Protein 3H8U (pdb70)

Structure (mmCIF, N/CA/C/O backbone):
data_3H8U
#
_entry.id   3H8U
#
_cell.length_a   46.850
_cell.length_b   46.850
_cell.length_c   94.940
_cell.angle_alpha   90.000
_cell.angle_beta   90.000
_cell.angle_gamma   120.000
#
_symmetry.space_group_name_H-M   'P 32'
#
loop_
_entity.id
_entity.type
_entity.pdbx_description
1 polymer 'uncharacterized conserved protein with double-stranded beta-helix domain'
2 non-polymer 'SULFATE ION'
3 non-polymer GLYCEROL
4 non-polymer 'NONAETHYLENE GLYCOL'
5 water water
#
loop_
_atom_site.group_PDB
_atom_site.id
_atom_site.type_symbol
_atom_site.label_atom_id
_atom_site.label_alt_id
_atom_site.label_comp_id
_atom_site.label_asym_id
_atom_site.label_entity_id
_atom_site.label_seq_id
_atom_site.pdbx_PDB_ins_code
_atom_site.Cartn_x
_atom_site.Cartn_y
_atom_site.Cartn_z
_atom_site.occupancy
_atom_site.B_iso_or_equiv
_atom_site.auth_seq_id
_atom_site.auth_comp_id
_atom_site.auth_asym_id
_atom_site.auth_atom_id
_atom_site.pdbx_PDB_model_num
ATOM 1 N N . VAL A 1 4 ? 10.928 21.887 39.900 1.00 40.37 3 VAL A N 1
ATOM 2 C CA . VAL A 1 4 ? 9.875 22.529 40.750 1.00 40.47 3 VAL A CA 1
ATOM 3 C C . VAL A 1 4 ? 8.499 22.017 40.345 1.00 40.56 3 VAL A C 1
ATOM 4 O O . VAL A 1 4 ? 7.893 21.208 41.044 1.00 40.34 3 VAL A O 1
ATOM 5 N N . ASN A 1 5 ? 8.014 22.497 39.208 1.00 40.88 4 ASN A N 1
ATOM 6 C CA . ASN A 1 5 ? 6.782 21.976 38.628 1.00 41.17 4 ASN A CA 1
ATOM 7 C C . ASN A 1 5 ? 7.057 20.723 37.808 1.00 41.12 4 ASN A C 1
ATOM 8 O O . ASN A 1 5 ? 8.113 20.587 37.178 1.00 41.00 4 ASN A O 1
ATOM 21 N N . ARG A 1 7 ? 4.690 17.807 35.313 1.00 37.67 6 ARG A N 1
ATOM 22 C CA . ARG A 1 7 ? 3.420 17.414 34.707 1.00 36.13 6 ARG A CA 1
ATOM 23 C C . ARG A 1 7 ? 3.533 16.012 34.103 1.00 36.18 6 ARG A C 1
ATOM 24 O O . ARG A 1 7 ? 4.641 15.508 33.869 1.00 35.10 6 ARG A O 1
ATOM 32 N N . ALA A 1 8 ? 2.382 15.370 33.902 1.00 36.32 7 ALA A N 1
ATOM 33 C CA . ALA A 1 8 ? 2.303 14.129 33.130 1.00 36.35 7 ALA A CA 1
ATOM 34 C C . ALA A 1 8 ? 3.020 14.300 31.780 1.00 36.60 7 ALA A C 1
ATOM 35 O O . ALA A 1 8 ? 3.247 15.435 31.304 1.00 35.05 7 ALA A O 1
ATOM 37 N N . GLU A 1 9 ? 3.371 13.173 31.164 1.00 37.27 8 GLU A N 1
ATOM 38 C CA . GLU A 1 9 ? 4.219 13.209 29.963 1.00 38.24 8 GLU A CA 1
ATOM 39 C C . GLU A 1 9 ? 3.545 13.980 28.811 1.00 37.89 8 GLU A C 1
ATOM 40 O O . GLU A 1 9 ? 4.231 14.690 28.073 1.00 38.51 8 GLU A O 1
ATOM 46 N N . THR A 1 10 ? 2.213 13.873 28.704 1.00 37.28 9 THR A N 1
ATOM 47 C CA . THR A 1 10 ? 1.430 14.620 27.699 1.00 36.88 9 THR A CA 1
ATOM 48 C C . THR A 1 10 ? 1.703 16.124 27.738 1.00 35.97 9 THR A C 1
ATOM 49 O O . THR A 1 10 ? 2.023 16.723 26.707 1.00 36.04 9 THR A O 1
ATOM 53 N N . GLU A 1 11 ? 1.575 16.704 28.940 1.00 34.32 10 GLU A N 1
ATOM 54 C CA . GLU A 1 11 ? 1.773 18.137 29.162 1.00 33.13 10 GLU A CA 1
ATOM 55 C C . GLU A 1 11 ? 3.195 18.527 29.623 1.00 32.72 10 GLU A C 1
ATOM 56 O O . GLU A 1 11 ? 3.398 19.696 30.006 1.00 33.62 10 GLU A O 1
ATOM 62 N N A SER A 1 12 ? 4.145 17.583 29.566 0.50 31.97 11 SER A N 1
ATOM 63 N N B SER A 1 12 ? 4.155 17.591 29.601 0.50 32.26 11 SER A N 1
ATOM 64 C CA A SER A 1 12 ? 5.575 17.865 29.763 0.50 31.46 11 SER A CA 1
ATOM 65 C CA B SER A 1 12 ? 5.572 17.933 29.811 0.50 32.05 11 SER A CA 1
ATOM 66 C C A SER A 1 12 ? 6.200 18.325 28.433 0.50 30.75 11 SER A C 1
ATOM 67 C C B SER A 1 12 ? 6.195 18.332 28.462 0.50 31.07 11 SER A C 1
ATOM 68 O O A SER A 1 12 ? 6.665 17.518 27.621 0.50 30.69 11 SER A O 1
ATOM 69 O O B SER A 1 12 ? 6.643 17.498 27.669 0.50 31.11 11 SER A O 1
ATOM 74 N N . ARG A 1 13 ? 6.199 19.630 28.207 1.00 30.07 12 ARG A N 1
ATOM 75 C CA . ARG A 1 13 ? 6.335 20.130 26.858 1.00 28.81 12 ARG A CA 1
ATOM 76 C C . ARG A 1 13 ? 7.432 21.117 26.642 1.00 28.79 12 ARG A C 1
ATOM 77 O O . ARG A 1 13 ? 7.547 21.607 25.513 1.00 29.82 12 ARG A O 1
ATOM 85 N N . ILE A 1 14 ? 8.200 21.430 27.686 1.00 27.92 13 ILE A N 1
ATOM 86 C CA . ILE A 1 14 ? 9.289 22.398 27.595 1.00 28.17 13 ILE A CA 1
ATOM 87 C C . ILE A 1 14 ? 10.535 21.608 27.978 1.00 28.43 13 ILE A C 1
ATOM 88 O O . ILE A 1 14 ? 10.550 20.892 29.007 1.00 27.94 13 ILE A O 1
ATOM 93 N N . PHE A 1 15 ? 11.568 21.753 27.155 1.00 28.37 14 PHE A N 1
ATOM 94 C CA . PHE A 1 15 ? 12.819 21.059 27.310 1.00 28.45 14 PHE A CA 1
ATOM 95 C C . PHE A 1 15 ? 13.939 22.094 27.183 1.00 30.12 14 PHE A C 1
ATOM 96 O O . PHE A 1 15 ? 14.035 22.826 26.193 1.00 30.14 14 PHE A O 1
ATOM 104 N N . SER A 1 16 ? 14.781 22.140 28.189 1.00 29.22 15 SER A N 1
ATOM 105 C CA A SER A 1 16 ? 15.890 23.070 28.177 0.50 30.40 15 SER A CA 1
ATOM 106 C CA B SER A 1 16 ? 15.921 23.037 28.254 0.50 30.22 15 SER A CA 1
ATOM 107 C C . SER A 1 16 ? 17.072 22.457 27.441 1.00 30.44 15 SER A C 1
ATOM 108 O O . SER A 1 16 ? 17.582 21.412 27.798 1.00 30.40 15 SER A O 1
ATOM 113 N N . VAL A 1 17 ? 17.493 23.126 26.373 1.00 30.28 16 VAL A N 1
ATOM 114 C CA . VAL A 1 17 ? 18.643 22.642 25.602 1.00 29.68 16 VAL A CA 1
ATOM 115 C C . VAL A 1 17 ? 19.840 22.289 26.498 1.00 29.78 16 VAL A C 1
ATOM 116 O O . VAL A 1 17 ? 20.448 21.225 26.322 1.00 29.03 16 VAL A O 1
ATOM 120 N N . ASP A 1 18 ? 20.184 23.153 27.451 1.00 29.73 17 ASP A N 1
ATOM 121 C CA . ASP A 1 18 ? 21.310 22.884 28.340 1.00 30.51 17 ASP A CA 1
ATOM 122 C C . ASP A 1 18 ? 21.249 21.540 29.104 1.00 3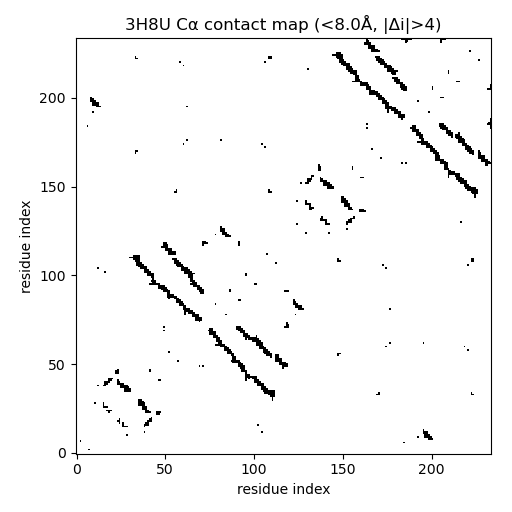0.08 17 ASP A C 1
ATOM 123 O O . ASP A 1 18 ? 22.288 20.954 29.424 1.00 28.07 17 ASP A O 1
ATOM 128 N N . GLU A 1 19 ? 20.036 21.073 29.394 1.00 29.68 18 GLU A N 1
ATOM 129 C CA . GLU A 1 19 ? 19.854 19.796 30.077 1.00 29.73 18 GLU A CA 1
ATOM 130 C C . GLU A 1 19 ? 20.097 18.603 29.182 1.00 28.66 18 GLU A C 1
ATOM 131 O O . GLU A 1 19 ? 20.360 17.545 29.707 1.00 29.45 18 GLU A O 1
ATOM 137 N N . TYR A 1 20 ? 20.074 18.803 27.868 1.00 28.72 19 TYR A N 1
ATOM 138 C CA . TYR A 1 20 ? 20.259 17.744 26.864 1.00 29.33 19 TYR A CA 1
ATOM 139 C C . TYR A 1 20 ? 21.614 17.812 26.138 1.00 28.97 19 TYR A C 1
ATOM 140 O O . TYR A 1 20 ? 21.970 16.920 25.370 1.00 29.69 19 TYR A O 1
ATOM 149 N N . VAL A 1 21 ? 22.349 18.885 26.344 1.00 28.95 20 VAL A N 1
ATOM 150 C CA . VAL A 1 21 ? 23.699 18.985 25.811 1.00 28.52 20 VAL A CA 1
ATOM 151 C C . VAL A 1 21 ? 24.587 17.881 26.408 1.00 28.60 20 VAL A C 1
ATOM 152 O O . VAL A 1 21 ? 24.711 17.720 27.639 1.00 28.09 20 VAL A O 1
ATOM 156 N N . ARG A 1 22 ? 25.232 17.129 25.518 1.00 28.79 21 ARG A N 1
ATOM 157 C CA . ARG A 1 22 ? 26.128 16.033 25.873 1.00 28.22 21 ARG A CA 1
ATOM 158 C C . ARG A 1 22 ? 27.488 16.207 25.150 1.00 28.71 21 ARG A C 1
ATOM 159 O O . ARG A 1 22 ? 27.697 15.626 24.088 1.00 28.72 21 ARG A O 1
ATOM 167 N N . PRO A 1 23 ? 28.379 17.051 25.704 1.00 28.20 22 PRO A N 1
ATOM 168 C CA . PRO A 1 23 ? 29.688 17.286 25.086 1.00 28.49 22 PRO A CA 1
ATOM 169 C C . PRO A 1 23 ? 30.443 15.992 25.081 1.00 29.19 22 PRO A C 1
ATOM 170 O O . PRO A 1 23 ? 30.332 15.203 26.042 1.00 28.75 22 PRO A O 1
ATOM 174 N N . SER A 1 24 ? 31.194 15.743 24.014 1.00 29.68 23 SER A N 1
ATOM 175 C CA . SER A 1 24 ? 32.047 14.565 23.963 1.00 30.52 23 SER A CA 1
ATOM 176 C C . SER A 1 24 ? 33.331 14.840 23.204 1.00 30.89 23 SER A C 1
ATOM 177 O O . SER A 1 24 ? 33.311 15.527 22.212 1.00 29.35 23 SER A O 1
ATOM 180 N N . ASN A 1 25 ? 34.430 14.258 23.674 1.00 32.39 24 ASN A N 1
ATOM 181 C CA . ASN A 1 25 ? 35.743 14.390 23.024 1.00 33.71 24 ASN A CA 1
ATOM 182 C C . ASN A 1 25 ? 35.910 13.405 21.876 1.00 33.96 24 ASN A C 1
ATOM 183 O O . ASN A 1 25 ? 36.915 13.450 21.171 1.00 34.06 24 ASN A O 1
ATOM 188 N N . GLY A 1 26 ? 34.926 12.530 21.674 1.00 34.34 25 GLY A N 1
ATOM 189 C CA . GLY A 1 26 ? 34.900 11.657 20.501 1.00 34.83 25 GLY A CA 1
ATOM 190 C C . GLY A 1 26 ? 33.766 12.152 19.638 1.00 35.01 25 GLY A C 1
ATOM 191 O O . GLY A 1 26 ? 33.362 13.286 19.802 1.00 37.10 25 GLY A O 1
ATOM 192 N N . GLU A 1 27 ? 33.227 11.303 18.759 1.00 34.42 26 GLU A N 1
ATOM 193 C CA . GLU A 1 27 ? 32.126 11.681 17.833 1.00 33.80 26 GLU A CA 1
ATOM 194 C C . GLU A 1 27 ? 30.960 12.364 18.589 1.00 32.51 26 GLU A C 1
ATOM 195 O O . GLU A 1 27 ? 30.587 11.926 19.690 1.00 31.82 26 GLU A O 1
ATOM 201 N N . PRO A 1 28 ? 30.427 13.476 18.041 1.00 31.07 27 PRO A N 1
ATOM 202 C CA . PRO A 1 28 ? 29.293 14.100 18.748 1.00 30.36 27 PRO A CA 1
ATOM 203 C C . PRO A 1 28 ? 28.180 13.130 19.081 1.00 29.90 27 PRO A C 1
ATOM 204 O O . PRO A 1 28 ? 27.914 12.218 18.297 1.00 29.78 27 PRO A O 1
ATOM 208 N N . ILE A 1 29 ? 27.544 13.334 20.236 1.00 29.15 28 ILE A N 1
ATOM 209 C CA . ILE A 1 29 ? 26.470 12.472 20.737 1.00 29.42 28 ILE A CA 1
ATOM 210 C C . ILE A 1 29 ? 25.092 12.940 20.255 1.00 29.04 28 ILE A C 1
ATOM 211 O O . ILE A 1 29 ? 24.751 14.119 20.363 1.00 29.07 28 ILE A O 1
ATOM 216 N N . ARG A 1 30 ? 24.310 12.006 19.725 1.00 27.95 29 ARG A N 1
ATOM 217 C CA . ARG A 1 30 ? 22.958 12.316 19.313 1.00 28.84 29 ARG A CA 1
ATOM 218 C C . ARG A 1 30 ? 22.054 12.336 20.553 1.00 28.78 29 ARG A C 1
ATOM 219 O O . ARG A 1 30 ? 21.536 11.277 20.983 1.00 29.98 29 ARG A O 1
ATOM 227 N N . SER A 1 31 ? 21.860 13.508 21.133 1.00 28.49 30 SER A N 1
ATOM 228 C CA . SER A 1 31 ? 21.114 13.587 22.377 1.00 28.35 30 SER A CA 1
ATOM 229 C C . SER A 1 31 ? 19.627 13.831 22.054 1.00 27.89 30 SER A C 1
ATOM 230 O O . SER A 1 31 ? 19.209 14.945 21.750 1.00 27.35 30 SER A O 1
ATOM 233 N N . VAL A 1 32 ? 18.812 12.780 22.138 1.00 28.61 31 VAL A N 1
ATOM 234 C CA . VAL A 1 32 ? 17.408 12.886 21.762 1.00 29.04 31 VAL A CA 1
ATOM 235 C C . VAL A 1 32 ? 16.548 13.564 22.807 1.00 28.63 31 VAL A C 1
ATOM 236 O O . VAL A 1 32 ? 16.509 13.154 23.977 1.00 28.35 31 VAL A O 1
ATOM 240 N N . VAL A 1 33 ? 15.800 14.565 22.372 1.00 28.45 32 VAL A N 1
ATOM 241 C CA . VAL A 1 33 ? 14.885 15.270 23.256 1.00 29.94 32 VAL A CA 1
ATOM 242 C C . VAL A 1 33 ? 13.542 14.553 23.205 1.00 29.82 32 VAL A C 1
ATOM 243 O O . VAL A 1 33 ? 12.993 14.167 24.235 1.00 29.88 32 VAL A O 1
ATOM 247 N N . LEU A 1 34 ? 13.040 14.337 21.996 1.00 30.09 33 LEU A N 1
ATOM 248 C CA . LEU A 1 34 ? 11.762 13.661 21.834 1.00 29.29 33 LEU A CA 1
ATOM 249 C C . LEU A 1 34 ? 11.635 13.080 20.432 1.00 29.29 33 LEU A C 1
ATOM 250 O O . LEU A 1 34 ? 11.901 13.772 19.436 1.00 29.69 33 LEU A O 1
ATOM 255 N N . GLU A 1 35 ? 11.170 11.824 20.388 1.00 29.15 34 GLU A N 1
ATOM 256 C CA A GLU A 1 35 ? 10.920 11.129 19.138 0.50 28.74 34 GLU A CA 1
ATOM 257 C CA B GLU A 1 35 ? 10.934 11.067 19.163 0.50 28.77 34 GLU A CA 1
ATOM 258 C C . GLU A 1 35 ? 9.445 10.795 19.053 1.00 28.93 34 GLU A C 1
ATOM 259 O O . GLU A 1 35 ? 8.878 10.232 19.961 1.00 27.70 34 GLU A O 1
ATOM 270 N N . THR A 1 36 ? 8.824 11.191 17.949 1.00 28.38 35 THR A N 1
ATOM 271 C CA . THR A 1 36 ? 7.398 10.956 17.700 1.00 28.22 35 THR A CA 1
ATOM 272 C C . THR A 1 36 ? 7.320 10.580 16.241 1.00 28.74 35 THR A C 1
ATOM 273 O O . THR A 1 36 ? 8.310 10.676 15.551 1.00 27.83 35 THR A O 1
ATOM 277 N N . ASN A 1 37 ? 6.139 10.194 15.776 1.00 28.79 36 ASN A N 1
ATOM 278 C CA . ASN A 1 37 ? 5.953 9.889 14.357 1.00 29.84 36 ASN A CA 1
ATOM 279 C C . ASN A 1 37 ? 6.209 11.092 13.472 1.00 29.39 36 ASN A C 1
ATOM 280 O O . ASN A 1 37 ? 6.705 10.947 12.340 1.00 28.62 36 ASN A O 1
ATOM 285 N N . ASP A 1 38 ? 5.908 12.272 14.002 1.00 28.98 37 ASP A N 1
ATOM 286 C CA . ASP A 1 38 ? 5.909 13.508 13.205 1.00 29.17 37 ASP A CA 1
ATOM 287 C C . ASP A 1 38 ? 7.304 14.156 13.125 1.00 28.65 37 ASP A C 1
ATOM 288 O O . ASP A 1 38 ? 7.630 14.844 12.167 1.00 28.54 37 ASP A O 1
ATOM 293 N N . SER A 1 39 ? 8.133 13.956 14.147 1.00 28.19 38 SER A N 1
ATOM 294 C CA . SER A 1 39 ? 9.492 14.513 14.167 1.00 28.02 38 SER A CA 1
ATOM 295 C C . SER A 1 39 ? 10.357 13.801 15.205 1.00 28.09 38 SER A C 1
ATOM 296 O O . SER A 1 39 ? 9.871 13.237 16.188 1.00 27.31 38 SER A O 1
ATOM 299 N N . VAL A 1 40 ? 11.653 13.906 14.982 1.00 28.66 39 VAL A N 1
ATOM 300 C CA A VAL A 1 40 ? 12.648 13.578 15.993 0.50 28.67 39 VAL A CA 1
ATOM 301 C CA B VAL A 1 40 ? 12.605 13.615 16.028 0.50 28.50 39 VAL A CA 1
ATOM 302 C C . VAL A 1 40 ? 13.430 14.870 16.283 1.00 28.74 39 VAL A C 1
ATOM 303 O O . VAL A 1 40 ? 13.919 15.525 15.359 1.00 29.24 39 VAL A O 1
ATOM 310 N N . VAL A 1 41 ? 13.509 15.243 17.553 1.00 29.45 40 VAL A N 1
ATOM 311 C CA . VAL A 1 41 ? 14.123 16.482 17.980 1.00 29.85 40 VAL A CA 1
ATOM 312 C C . VAL A 1 41 ? 15.362 16.075 18.770 1.00 29.91 40 VAL A C 1
ATOM 313 O O . VAL A 1 41 ? 15.256 15.273 19.747 1.00 29.85 40 VAL A O 1
ATOM 317 N N . VAL A 1 42 ? 16.523 16.593 18.333 1.00 29.86 41 VAL A N 1
ATOM 318 C CA . VAL A 1 42 ? 17.843 16.224 18.860 1.00 29.62 41 VAL A CA 1
ATOM 319 C C . VAL A 1 42 ? 18.641 17.509 19.172 1.00 29.89 41 VAL A C 1
ATOM 320 O O . VAL A 1 42 ? 18.544 18.502 18.456 1.00 30.99 41 VAL A O 1
ATOM 324 N N . VAL A 1 43 ? 19.374 17.479 20.267 1.00 29.52 42 VAL A N 1
ATOM 325 C CA . VAL A 1 43 ? 20.328 18.538 20.610 1.00 29.80 42 VAL A CA 1
ATOM 326 C C . VAL A 1 43 ? 21.727 18.008 20.280 1.00 29.71 42 VAL A C 1
ATOM 327 O O . VAL A 1 43 ? 22.161 16.969 20.819 1.00 29.88 42 VAL A O 1
ATOM 331 N N . TRP A 1 44 ? 22.407 18.721 19.384 1.00 30.10 43 TRP A N 1
ATOM 332 C CA . TRP A 1 44 ? 23.749 18.432 19.001 1.00 30.38 43 TRP A CA 1
ATOM 333 C C . TRP A 1 44 ? 24.735 19.466 19.576 1.00 29.60 43 TRP A C 1
ATOM 334 O O . TRP A 1 44 ? 24.429 20.646 19.647 1.00 29.27 43 TRP A O 1
ATOM 345 N N . HIS A 1 45 ? 25.911 18.973 19.938 1.00 30.22 44 HIS A N 1
ATOM 346 C CA . HIS A 1 45 ? 27.005 19.792 20.472 1.00 30.12 44 HIS A CA 1
ATOM 347 C C . HIS A 1 45 ? 28.300 19.357 19.793 1.00 29.86 44 HIS A C 1
ATOM 348 O O . HIS A 1 45 ? 28.609 18.181 19.738 1.00 29.29 44 HIS A O 1
ATOM 355 N N . ALA A 1 46 ? 29.056 20.322 19.282 1.00 29.92 45 ALA A N 1
ATOM 356 C CA . ALA A 1 46 ? 30.387 20.063 18.757 1.00 29.26 45 ALA A CA 1
ATOM 357 C C . ALA A 1 46 ? 31.391 21.052 19.333 1.00 28.60 45 ALA A C 1
ATOM 358 O O . ALA A 1 46 ? 31.164 22.256 19.349 1.00 26.89 45 ALA A O 1
ATOM 360 N N . HIS A 1 47 ? 32.501 20.514 19.801 1.00 27.87 46 HIS A N 1
ATOM 361 C CA . HIS A 1 47 ? 33.666 21.307 20.165 1.00 28.97 46 HIS A CA 1
ATOM 362 C C . HIS A 1 47 ? 34.330 21.828 18.890 1.00 27.53 46 HIS A C 1
ATOM 363 O O . HIS A 1 47 ? 34.171 21.237 17.806 1.00 28.00 46 HIS A O 1
ATOM 370 N N . PRO A 1 48 ? 35.125 22.906 19.019 1.00 26.29 47 PRO A N 1
ATOM 371 C CA . PRO A 1 48 ? 35.924 23.358 17.889 1.00 25.54 47 PRO A CA 1
ATOM 372 C C . PRO A 1 48 ? 36.672 22.235 17.164 1.00 25.36 47 PRO A C 1
ATOM 373 O O . PRO A 1 48 ? 37.366 21.435 17.798 1.00 24.51 47 PRO A O 1
ATOM 377 N N . GLY A 1 49 ? 36.507 22.185 15.856 1.00 25.52 48 GLY A N 1
ATOM 378 C CA . GLY A 1 49 ? 37.165 21.161 15.046 1.00 26.78 48 GLY A CA 1
ATOM 379 C C . GLY A 1 49 ? 36.372 19.864 14.892 1.00 27.58 48 GLY A C 1
ATOM 380 O O . GLY A 1 49 ? 36.693 19.057 14.020 1.00 28.82 48 GLY A O 1
ATOM 381 N N A GLN A 1 50 ? 35.374 19.642 15.750 0.50 27.89 49 GLN A N 1
ATOM 382 N N B GLN A 1 50 ? 35.346 19.669 15.719 0.50 28.09 49 GLN A N 1
ATOM 383 C CA A GLN A 1 50 ? 34.557 18.432 15.679 0.50 27.51 49 GLN A CA 1
ATOM 384 C CA B GLN A 1 50 ? 34.559 18.441 15.716 0.50 27.97 49 GLN A CA 1
ATOM 385 C C A GLN A 1 50 ? 33.579 18.586 14.550 0.50 28.66 49 GLN A C 1
ATOM 386 C C B GLN A 1 50 ? 33.473 18.569 14.655 0.50 28.88 49 GLN A C 1
ATOM 387 O O A GLN A 1 50 ? 33.270 19.721 14.129 0.50 27.17 49 GLN A O 1
ATOM 388 O O B GLN A 1 50 ? 32.972 19.678 14.389 0.50 27.92 49 GLN A 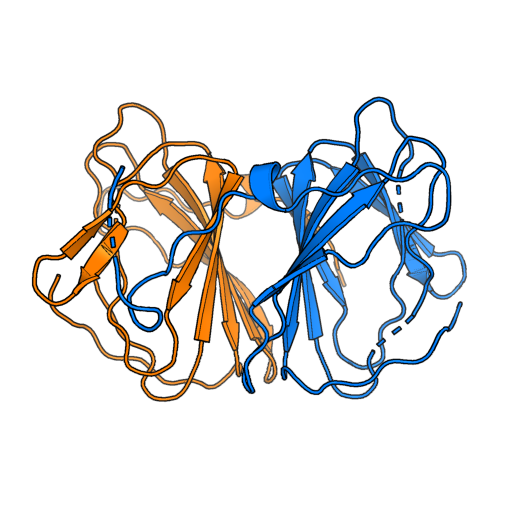O 1
ATOM 399 N N . GLU A 1 51 ? 33.150 17.435 14.032 1.00 28.73 50 GLU A N 1
ATOM 400 C CA . GLU A 1 51 ? 32.247 17.397 12.893 1.00 30.80 50 GLU A CA 1
ATOM 401 C C . GLU A 1 51 ? 30.954 16.640 13.150 1.00 30.70 50 GLU A C 1
ATOM 402 O O . GLU A 1 51 ? 30.928 15.628 13.867 1.00 32.23 50 GLU A O 1
ATOM 408 N N . ILE A 1 52 ? 29.892 17.143 12.545 1.00 31.06 51 ILE A N 1
ATOM 409 C CA . ILE A 1 52 ? 28.673 16.385 12.326 1.00 31.16 51 ILE A CA 1
ATOM 410 C C . ILE A 1 52 ? 28.847 15.709 10.947 1.00 31.14 51 ILE A C 1
ATOM 411 O O . ILE A 1 52 ? 28.912 16.400 9.949 1.00 28.69 51 ILE A O 1
ATOM 416 N N . ALA A 1 53 ? 28.930 14.386 10.878 1.00 30.71 52 ALA A N 1
ATOM 417 C CA . ALA A 1 53 ? 29.165 13.713 9.604 1.00 30.65 52 ALA A CA 1
ATOM 418 C C . ALA A 1 53 ? 28.096 14.036 8.582 1.00 29.60 52 ALA A C 1
ATOM 419 O O . ALA A 1 53 ? 26.920 14.140 8.915 1.00 30.54 52 ALA A O 1
ATOM 421 N N . SER A 1 54 ? 28.544 14.197 7.345 1.00 28.84 53 SER A N 1
ATOM 422 C CA . SER A 1 54 ? 27.681 14.486 6.234 1.00 29.42 53 SER A CA 1
ATOM 423 C C . SER A 1 54 ? 26.825 13.267 5.911 1.00 29.18 53 SER A C 1
ATOM 424 O O . SER A 1 54 ? 27.299 12.114 5.885 1.00 27.92 53 SER A O 1
ATOM 427 N N . HIS A 1 55 ? 25.556 13.562 5.685 1.00 29.15 54 HIS A N 1
ATOM 428 C CA . HIS A 1 55 ? 24.548 12.556 5.478 1.00 28.81 54 HIS A CA 1
ATOM 429 C C . HIS A 1 55 ? 23.358 13.138 4.713 1.00 28.81 54 HIS A C 1
ATOM 430 O O . HIS A 1 55 ? 23.217 14.350 4.556 1.00 28.47 54 HIS A O 1
ATOM 437 N N . VAL A 1 56 ? 22.535 12.218 4.221 1.00 28.63 55 VAL A N 1
ATOM 438 C CA B VAL A 1 56 ? 21.317 12.566 3.516 0.50 28.89 55 VAL A CA 1
ATOM 439 C CA C VAL A 1 56 ? 21.302 12.551 3.510 0.50 28.80 55 VAL A CA 1
ATOM 440 C C . VAL A 1 56 ? 20.129 11.757 4.085 1.00 28.93 55 VAL A C 1
ATOM 441 O O . VAL A 1 56 ? 20.270 10.575 4.399 1.00 28.75 55 VAL A O 1
ATOM 448 N N . HIS A 1 57 ? 18.973 12.398 4.217 1.00 27.89 56 HIS A N 1
ATOM 449 C CA . HIS A 1 57 ? 17.736 11.704 4.526 1.00 29.10 56 HIS A CA 1
ATOM 450 C C . HIS A 1 57 ? 17.007 11.670 3.179 1.00 29.57 56 HIS A C 1
ATOM 451 O O . HIS A 1 57 ? 16.577 12.722 2.698 1.00 29.09 56 HIS A O 1
ATOM 458 N N . PRO A 1 58 ? 16.870 10.479 2.568 1.00 29.24 57 PRO A N 1
ATOM 459 C CA . PRO A 1 58 ? 16.164 10.354 1.286 1.00 29.31 57 PRO A CA 1
ATOM 460 C C . PRO A 1 58 ? 14.711 10.843 1.300 1.00 29.20 57 PRO A C 1
ATOM 461 O O . PRO A 1 58 ? 14.179 11.285 0.265 1.00 29.14 57 PRO A O 1
ATOM 465 N N . HIS A 1 59 ? 14.094 10.737 2.462 1.00 29.09 58 HIS A N 1
ATOM 466 C CA . HIS A 1 59 ? 12.681 11.034 2.626 1.00 30.01 58 HIS A CA 1
ATOM 467 C C . HIS A 1 59 ? 12.358 11.850 3.870 1.00 30.25 58 HIS A C 1
ATOM 468 O O . HIS A 1 59 ? 11.286 11.703 4.439 1.00 32.17 58 HIS A O 1
ATOM 475 N N . GLY A 1 60 ? 13.259 12.745 4.266 1.00 30.24 59 GLY A N 1
ATOM 476 C CA . GLY A 1 60 ? 13.008 13.632 5.398 1.00 29.42 59 GLY A CA 1
ATOM 477 C C . GLY A 1 60 ? 13.724 14.937 5.237 1.00 29.90 59 GLY A C 1
ATOM 478 O O . GLY A 1 60 ? 14.699 15.022 4.471 1.00 30.35 59 GLY A O 1
ATOM 479 N N . GLN A 1 61 ? 13.197 15.954 5.907 1.00 29.10 60 GLN A N 1
ATOM 480 C CA . GLN A 1 61 ? 13.807 17.266 6.026 1.00 29.09 60 GLN A CA 1
ATOM 481 C C . GLN A 1 61 ? 14.434 17.401 7.405 1.00 29.46 60 GLN A C 1
ATOM 482 O O . GLN A 1 61 ? 13.839 16.984 8.421 1.00 29.68 60 GLN A O 1
ATOM 488 N N . ASP A 1 62 ? 15.641 17.966 7.440 1.00 29.42 61 ASP A N 1
ATOM 489 C CA . ASP A 1 62 ? 16.339 18.239 8.671 1.00 29.55 61 ASP A CA 1
ATOM 490 C C . ASP A 1 62 ? 16.536 19.751 8.812 1.00 28.73 61 ASP A C 1
ATOM 491 O O . ASP A 1 62 ? 17.257 20.389 8.035 1.00 29.10 61 ASP A O 1
ATOM 496 N N . THR A 1 63 ? 15.852 20.306 9.793 1.00 28.80 62 THR A N 1
ATOM 497 C CA . THR A 1 63 ? 15.890 21.727 10.080 1.00 28.90 62 THR A CA 1
ATOM 498 C C . THR A 1 63 ? 16.707 21.944 11.355 1.00 29.62 62 THR A C 1
ATOM 499 O O . THR A 1 63 ? 16.353 21.427 12.424 1.00 29.69 62 THR A O 1
ATOM 503 N N . TRP A 1 64 ? 17.804 22.697 11.231 1.00 28.77 63 TRP A N 1
ATOM 504 C CA . TRP A 1 64 ? 18.636 23.030 12.363 1.00 29.46 63 TRP A CA 1
ATOM 505 C C . TRP A 1 64 ? 18.437 24.454 12.817 1.00 29.71 63 TRP A C 1
ATOM 506 O O . TRP A 1 64 ? 18.420 25.376 12.012 1.00 30.04 63 TRP A O 1
ATOM 517 N N . THR A 1 65 ? 18.316 24.645 14.136 1.00 30.34 64 THR A N 1
ATOM 518 C CA . THR A 1 65 ? 18.293 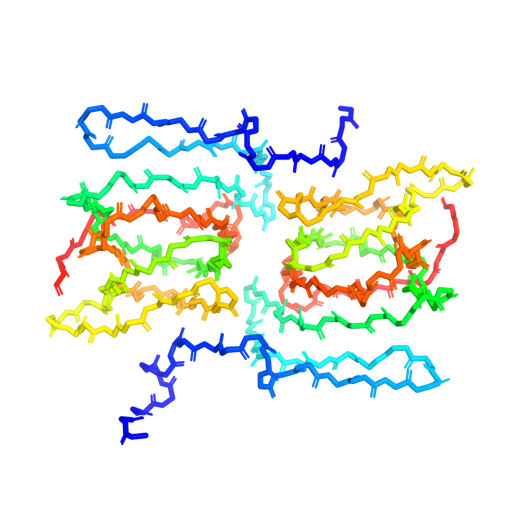25.994 14.695 1.00 29.77 64 THR A CA 1
ATOM 519 C C . THR A 1 65 ? 19.514 26.155 15.607 1.00 29.33 64 THR A C 1
ATOM 520 O O . THR A 1 65 ? 19.675 25.444 16.590 1.00 28.22 64 THR A O 1
ATOM 524 N N . VAL A 1 66 ? 20.380 27.107 15.271 1.00 29.36 65 VAL A N 1
ATOM 525 C CA . VAL A 1 66 ? 21.634 27.244 15.966 1.00 30.21 65 VAL A CA 1
ATOM 526 C C . VAL A 1 66 ? 21.476 28.096 17.245 1.00 30.45 65 VAL A C 1
ATOM 527 O O . VAL A 1 66 ? 21.059 29.278 17.192 1.00 31.09 65 VAL A O 1
ATOM 531 N N . ILE A 1 67 ? 21.799 27.473 18.378 1.00 31.17 66 ILE A N 1
ATOM 532 C CA . ILE A 1 67 ? 21.756 28.084 19.726 1.00 32.31 66 ILE A CA 1
ATOM 533 C C . ILE A 1 67 ? 23.027 28.856 20.053 1.00 32.23 66 ILE A C 1
ATOM 534 O O . ILE A 1 67 ? 22.985 29.958 20.610 1.00 31.84 66 ILE A O 1
ATOM 539 N N . SER A 1 68 ? 24.172 28.269 19.719 1.00 31.51 67 SER A N 1
ATOM 540 C CA . SER A 1 68 ? 25.444 28.791 20.114 1.00 32.11 67 SER A CA 1
ATOM 541 C C . SER A 1 68 ? 26.483 28.513 19.054 1.00 31.47 67 SER A C 1
ATOM 542 O O . SER A 1 68 ? 26.446 27.461 18.414 1.00 30.33 67 SER A O 1
ATOM 545 N N . GLY A 1 69 ? 27.376 29.479 18.832 1.00 30.62 68 GLY A N 1
ATOM 546 C CA . GLY A 1 69 ? 28.608 29.237 18.077 1.00 31.35 68 GLY A CA 1
ATOM 547 C C . GLY A 1 69 ? 28.475 29.388 16.582 1.00 31.51 68 GLY A C 1
ATOM 548 O O . GLY A 1 69 ? 27.459 29.861 16.071 1.00 31.16 68 GLY A O 1
ATOM 549 N N . GLU A 1 70 ? 29.532 28.973 15.891 1.00 31.57 69 GLU A N 1
ATOM 550 C CA . GLU A 1 70 ? 29.659 29.133 14.458 1.00 33.00 69 GLU A CA 1
ATOM 551 C C . GLU A 1 70 ? 30.152 27.799 13.853 1.00 32.72 69 GLU A C 1
ATOM 552 O O . GLU A 1 70 ? 30.915 27.066 14.504 1.00 33.40 69 GLU A O 1
ATOM 558 N N . ALA A 1 71 ? 29.749 27.506 12.617 1.00 31.72 70 ALA A N 1
ATOM 559 C CA . ALA A 1 71 ? 30.176 26.302 11.927 1.00 31.44 70 ALA A CA 1
ATOM 560 C C . ALA A 1 71 ? 30.250 26.526 10.429 1.00 31.10 70 ALA A C 1
ATOM 561 O O . ALA A 1 71 ? 29.638 27.454 9.895 1.00 30.31 70 ALA A O 1
ATOM 563 N N . GLU A 1 72 ? 31.030 25.665 9.786 1.00 30.37 71 GLU A N 1
ATOM 564 C CA . GLU A 1 72 ? 31.017 25.493 8.343 1.00 31.44 71 GLU A CA 1
ATOM 565 C C . GLU A 1 72 ? 29.962 24.458 8.048 1.00 31.55 71 GLU A C 1
ATOM 566 O O . GLU A 1 72 ? 30.120 23.326 8.451 1.00 32.80 71 GLU A O 1
ATOM 572 N N . TYR A 1 73 ? 28.911 24.839 7.334 1.00 30.62 72 TYR A N 1
ATOM 573 C CA . TYR A 1 73 ? 27.821 23.924 7.005 1.00 30.42 72 TYR A CA 1
ATOM 574 C C . TYR A 1 73 ? 28.152 23.312 5.644 1.00 30.75 72 TYR A C 1
ATOM 575 O O . TYR A 1 73 ? 28.281 24.032 4.671 1.00 30.53 72 TYR A O 1
ATOM 584 N N . HIS A 1 74 ? 28.405 22.008 5.605 1.00 30.51 73 HIS A N 1
ATOM 585 C CA . HIS A 1 74 ? 28.678 21.305 4.340 1.00 30.84 73 HIS A CA 1
ATOM 586 C C . HIS A 1 74 ? 27.376 20.943 3.630 1.00 30.13 73 HIS A C 1
ATOM 587 O O . HIS A 1 74 ? 26.504 20.313 4.208 1.00 29.32 73 HIS A O 1
ATOM 594 N N . GLN A 1 75 ? 27.276 21.324 2.361 1.00 29.78 74 GLN A N 1
ATOM 595 C CA . GLN A 1 75 ? 26.053 21.140 1.562 1.00 29.94 74 GLN A CA 1
ATOM 596 C C . GLN A 1 75 ? 26.218 20.027 0.529 1.00 29.66 74 GLN A C 1
ATOM 597 O O . GLN A 1 75 ? 25.358 19.880 -0.344 1.00 30.30 74 GLN A O 1
ATOM 603 N N . GLY A 1 76 ? 27.300 19.247 0.644 1.00 29.41 75 GLY A N 1
ATOM 604 C CA . GLY A 1 76 ? 27.643 18.215 -0.327 1.00 29.66 75 GLY A CA 1
ATOM 605 C C . GLY A 1 76 ? 28.666 18.742 -1.336 1.00 29.99 75 GLY A C 1
ATOM 606 O O . GLY A 1 76 ? 28.723 19.948 -1.584 1.00 28.03 75 GLY A O 1
ATOM 607 N N . ASN A 1 77 ? 29.513 17.864 -1.864 1.00 30.19 76 ASN A N 1
ATOM 608 C CA . ASN A 1 77 ? 30.433 18.228 -2.953 1.00 30.98 76 ASN A CA 1
ATOM 609 C C . ASN A 1 77 ? 31.511 19.250 -2.603 1.00 30.41 76 ASN A C 1
ATOM 610 O O . ASN A 1 77 ? 32.064 19.904 -3.503 1.00 28.87 76 ASN A O 1
ATOM 615 N N . GLY A 1 78 ? 31.801 19.413 -1.320 1.00 29.94 77 GLY A N 1
ATOM 616 C CA . GLY A 1 78 ? 32.819 20.367 -0.903 1.00 30.50 77 GLY A CA 1
ATOM 617 C C . GLY A 1 78 ? 32.274 21.786 -0.795 1.00 30.40 77 GLY A C 1
ATOM 618 O O . GLY A 1 78 ? 33.049 22.731 -0.555 1.00 29.62 77 GLY A O 1
ATOM 619 N N . ILE A 1 79 ? 30.947 21.927 -0.922 1.00 29.30 78 ILE A N 1
ATOM 620 C CA . ILE A 1 79 ? 30.291 23.228 -0.841 1.00 29.48 78 ILE A CA 1
ATOM 621 C C . ILE A 1 79 ? 30.069 23.548 0.636 1.00 29.91 78 ILE A C 1
ATOM 622 O O . ILE A 1 79 ? 29.462 22.776 1.376 1.00 29.05 78 ILE A O 1
ATOM 627 N N . VAL A 1 80 ? 30.576 24.695 1.057 1.00 29.65 79 VAL A N 1
ATOM 628 C CA . VAL A 1 80 ? 30.537 25.051 2.441 1.00 30.17 79 VAL A CA 1
ATOM 629 C C . VAL A 1 80 ? 30.016 26.464 2.583 1.00 30.63 79 VAL A C 1
ATOM 630 O O . VAL A 1 80 ? 30.465 27.389 1.884 1.00 29.07 79 VAL A O 1
ATOM 634 N N . THR A 1 81 ? 29.066 26.607 3.496 1.00 30.20 80 THR A N 1
ATOM 635 C CA . THR A 1 81 ? 28.535 27.898 3.855 1.00 31.29 80 THR A CA 1
ATOM 636 C C . THR A 1 81 ? 28.711 28.112 5.371 1.00 31.95 80 THR A C 1
ATOM 637 O O . THR A 1 81 ? 29.015 27.186 6.105 1.00 32.84 80 THR A O 1
ATOM 641 N N . HIS A 1 82 ? 28.539 29.344 5.820 1.00 32.99 81 HIS A N 1
ATOM 642 C CA . HIS A 1 82 ? 28.864 29.688 7.189 1.00 33.95 81 HIS A CA 1
ATOM 643 C C . HIS A 1 82 ? 27.602 29.846 8.037 1.00 33.03 81 HIS A C 1
ATOM 644 O O . HIS A 1 82 ? 26.698 30.589 7.679 1.00 33.75 81 HIS A O 1
ATOM 651 N N . LEU A 1 83 ? 27.576 29.148 9.155 1.00 33.02 82 LEU A N 1
ATOM 652 C CA . LEU A 1 83 ? 26.457 29.155 10.130 1.00 33.75 82 LEU A CA 1
ATOM 653 C C . LEU A 1 83 ? 26.859 29.906 11.385 1.00 33.63 82 LEU A C 1
ATOM 654 O O . LEU A 1 83 ? 27.975 29.738 11.885 1.00 32.68 82 LEU A O 1
ATOM 659 N N . LYS A 1 84 ? 25.956 30.721 11.912 1.00 32.88 83 LYS A N 1
ATOM 660 C CA . LYS A 1 84 ? 26.164 31.306 13.231 1.00 32.37 83 LYS A CA 1
ATOM 661 C C . LYS A 1 84 ? 24.924 31.203 14.114 1.00 31.49 83 LYS A C 1
ATOM 662 O O . LYS A 1 84 ? 23.828 30.913 13.635 1.00 29.84 83 LYS A O 1
ATOM 666 N N . ALA A 1 85 ? 25.117 31.475 15.398 1.00 31.59 84 ALA A N 1
ATOM 667 C CA . ALA A 1 85 ? 24.015 31.499 16.327 1.00 31.40 84 ALA A CA 1
ATOM 668 C C . ALA A 1 85 ? 22.885 32.362 15.771 1.00 31.75 84 ALA A C 1
ATOM 669 O O . ALA A 1 85 ? 23.135 33.475 15.285 1.00 32.89 84 ALA A O 1
ATOM 671 N N . GLY A 1 86 ? 21.664 31.851 15.867 1.00 31.62 85 GLY A N 1
ATOM 672 C CA . GLY A 1 86 ? 20.483 32.532 15.378 1.00 32.32 85 GLY A CA 1
ATOM 673 C C . GLY A 1 86 ? 20.171 32.230 13.919 1.00 31.91 85 GLY A C 1
ATOM 674 O O . GLY A 1 86 ? 19.231 32.806 13.345 1.00 32.82 85 GLY A O 1
ATOM 675 N N . ASP A 1 87 ? 20.971 31.371 13.309 1.00 30.55 86 ASP A N 1
ATOM 676 C CA . ASP A 1 87 ? 20.706 30.917 11.955 1.00 29.43 86 ASP A CA 1
ATOM 677 C C . ASP A 1 87 ? 19.901 29.615 11.974 1.00 29.48 86 ASP A C 1
ATOM 678 O O . ASP A 1 87 ? 19.944 28.841 12.934 1.00 30.84 86 ASP A O 1
ATOM 683 N N . ILE A 1 88 ? 19.191 29.375 10.872 1.00 29.64 87 ILE A N 1
ATOM 684 C CA . ILE A 1 88 ? 18.482 28.142 10.589 1.00 29.82 87 ILE A CA 1
ATOM 685 C C . ILE A 1 88 ? 19.192 27.492 9.383 1.00 29.44 87 ILE A C 1
ATOM 686 O O . ILE A 1 88 ? 19.479 28.168 8.404 1.00 29.92 87 ILE A O 1
ATOM 691 N N . ALA A 1 8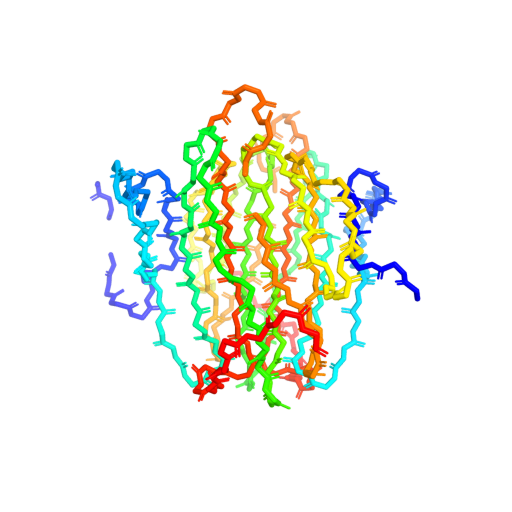9 ? 19.461 26.187 9.437 1.00 28.99 88 ALA A N 1
ATOM 692 C CA . ALA A 1 89 ? 19.977 25.451 8.271 1.00 29.39 88 ALA A CA 1
ATOM 693 C C . ALA A 1 89 ? 18.970 24.366 7.895 1.00 30.59 88 ALA A C 1
ATOM 694 O O . ALA A 1 89 ? 18.410 23.716 8.785 1.00 30.75 88 ALA A O 1
ATOM 696 N N . ILE A 1 90 ? 18.642 24.262 6.604 1.00 29.88 89 ILE A N 1
ATOM 697 C CA . ILE A 1 90 ? 17.641 23.282 6.190 1.00 30.49 89 ILE A CA 1
ATOM 698 C C . ILE A 1 90 ? 18.237 22.371 5.143 1.00 30.22 89 ILE A C 1
ATOM 699 O O . ILE A 1 90 ? 18.752 22.847 4.091 1.00 29.86 89 ILE A O 1
ATOM 704 N N . ALA A 1 91 ? 18.124 21.061 5.378 1.00 30.11 90 ALA A N 1
ATOM 705 C CA . ALA A 1 91 ? 18.359 20.068 4.323 1.00 30.18 90 ALA A CA 1
ATOM 706 C C . ALA A 1 91 ? 17.002 19.491 3.961 1.00 31.59 90 ALA A C 1
ATOM 707 O O . ALA A 1 91 ? 16.326 18.892 4.826 1.00 30.92 90 ALA A O 1
ATOM 709 N N . LYS A 1 92 ? 16.601 19.669 2.703 1.00 30.96 91 LYS A N 1
ATOM 710 C CA . LYS A 1 92 ? 15.431 18.959 2.164 1.00 30.45 91 LYS A CA 1
ATOM 711 C C . LYS A 1 92 ? 15.814 17.522 1.858 1.00 30.43 91 LYS A C 1
ATOM 712 O O . LYS A 1 92 ? 17.001 17.204 1.819 1.00 30.54 91 LYS A O 1
ATOM 718 N N . PRO A 1 93 ? 14.816 16.657 1.622 1.00 30.38 92 PRO A N 1
ATOM 719 C CA . PRO A 1 93 ? 15.144 15.296 1.240 1.00 30.82 92 PRO A CA 1
ATOM 720 C C . PRO A 1 93 ? 16.142 15.217 0.062 1.00 30.11 92 PRO A C 1
ATOM 721 O O . PRO A 1 93 ? 16.008 15.932 -0.924 1.00 30.22 92 PRO A O 1
ATOM 725 N N . GLY A 1 94 ? 17.149 14.356 0.159 1.00 29.43 93 GLY A N 1
ATOM 726 C CA . GLY A 1 94 ? 18.114 14.219 -0.928 1.00 29.54 93 GLY A CA 1
ATOM 727 C C . GLY A 1 94 ? 19.198 15.300 -0.944 1.00 29.30 93 GLY A C 1
ATOM 728 O O . GLY A 1 94 ? 20.015 15.358 -1.872 1.00 29.87 93 GLY A O 1
ATOM 729 N N . GLN A 1 95 ? 19.216 16.144 0.083 1.00 29.61 94 GLN A N 1
ATOM 730 C CA . GLN A 1 95 ? 20.257 17.151 0.230 1.00 29.29 94 GLN A CA 1
ATOM 731 C C . GLN A 1 95 ? 21.301 16.721 1.267 1.00 29.02 94 GLN A C 1
ATOM 732 O O . GLN A 1 95 ? 20.987 16.499 2.428 1.00 28.71 94 GLN A O 1
ATOM 738 N N . VAL A 1 96 ? 22.560 16.635 0.836 1.00 28.10 95 VAL A N 1
ATOM 739 C CA . VAL A 1 96 ? 23.648 16.316 1.746 1.00 28.70 95 VAL A CA 1
ATOM 740 C C . VAL A 1 96 ? 23.855 17.455 2.742 1.00 28.78 95 VAL A C 1
ATOM 741 O O . VAL A 1 96 ? 23.814 18.646 2.367 1.00 28.21 95 VAL A O 1
ATOM 745 N N . HIS A 1 97 ? 24.047 17.106 4.012 1.00 27.73 96 HIS A N 1
ATOM 746 C CA . HIS A 1 97 ? 24.352 18.102 5.034 1.00 29.00 96 HIS A CA 1
ATOM 747 C C . HIS A 1 97 ? 25.198 17.511 6.170 1.00 28.85 96 HIS A C 1
ATOM 748 O O . HIS A 1 97 ? 25.035 16.347 6.580 1.00 29.39 96 HIS A O 1
ATOM 755 N N . GLY A 1 98 ? 26.097 18.343 6.655 1.00 29.21 97 GLY A N 1
ATOM 756 C CA . GLY A 1 98 ? 27.024 18.021 7.738 1.00 29.94 97 GLY A CA 1
ATOM 757 C C . GLY A 1 98 ? 27.610 19.340 8.228 1.00 30.62 97 GLY A C 1
ATOM 758 O O . GLY A 1 98 ? 27.297 20.410 7.670 1.00 30.46 97 GLY A O 1
ATOM 759 N N . ALA A 1 99 ? 28.469 19.302 9.249 1.00 30.80 98 ALA A N 1
ATOM 760 C CA . ALA A 1 99 ? 29.093 20.548 9.703 1.00 30.51 98 ALA A CA 1
ATOM 761 C C . ALA A 1 99 ? 30.421 20.331 10.411 1.00 30.93 98 ALA A C 1
ATOM 762 O O . ALA A 1 99 ? 30.694 19.230 10.859 1.00 30.98 98 ALA A O 1
ATOM 772 N N . ASN A 1 101 ? 32.551 22.577 13.476 1.00 28.60 100 ASN A N 1
ATOM 773 C CA . ASN A 1 101 ? 32.651 23.745 14.376 1.00 27.53 100 ASN A CA 1
ATOM 774 C C . ASN A 1 101 ? 33.970 24.474 14.067 1.00 27.79 100 ASN A C 1
ATOM 775 O O . ASN A 1 101 ? 35.058 23.983 14.407 1.00 27.37 100 ASN A O 1
ATOM 780 N N . SER A 1 102 ? 33.862 25.652 13.442 1.00 27.20 101 SER A N 1
ATOM 781 C CA . SER A 1 102 ? 35.015 26.480 13.085 1.00 26.70 101 SER A CA 1
ATOM 782 C C . SER A 1 102 ? 35.458 27.421 14.225 1.00 27.15 101 SER A C 1
ATOM 783 O O . SER A 1 102 ? 36.510 28.071 14.127 1.00 25.80 101 SER A O 1
ATOM 786 N N . GLY A 1 103 ? 34.667 27.485 15.294 1.00 27.13 102 GLY A N 1
ATOM 787 C CA . GLY A 1 103 ? 35.118 28.081 16.546 1.00 27.10 102 GLY A CA 1
ATOM 788 C C . GLY A 1 103 ? 34.860 29.576 16.640 1.00 27.00 102 GLY A C 1
ATOM 789 O O . GLY A 1 103 ? 34.501 30.197 15.623 1.00 26.92 102 GLY A O 1
ATOM 790 N N . PRO A 1 104 ? 35.148 30.172 17.807 1.00 27.05 103 PRO A N 1
ATOM 791 C CA . PRO A 1 104 ? 35.729 29.516 18.993 1.00 26.58 103 PRO A CA 1
ATOM 792 C C . PRO A 1 104 ? 34.776 28.821 19.944 1.00 27.10 103 PRO A C 1
ATOM 793 O O . PRO A 1 104 ? 35.221 27.975 20.721 1.00 27.09 103 PRO A O 1
ATOM 797 N N . GLU A 1 105 ? 33.501 29.194 19.926 1.00 26.73 104 GLU A N 1
ATOM 798 C CA . GLU A 1 105 ? 32.581 28.741 20.941 1.00 27.84 104 GLU A CA 1
ATOM 799 C C . GLU A 1 105 ? 32.117 27.319 20.639 1.00 28.62 104 GLU A C 1
ATOM 800 O O . GLU A 1 105 ? 32.215 26.877 19.490 1.00 27.94 104 GLU A O 1
ATOM 806 N N . PRO A 1 106 ? 31.574 26.619 21.669 1.00 28.79 105 PRO A N 1
ATOM 807 C CA . PRO A 1 106 ? 30.845 25.400 21.347 1.00 30.03 105 PRO A CA 1
ATOM 808 C C . PRO A 1 106 ? 29.779 25.677 20.291 1.00 29.90 105 PRO A C 1
ATOM 809 O O . PRO A 1 106 ? 29.113 26.740 20.307 1.00 30.55 105 PRO A O 1
ATOM 813 N N . PHE A 1 107 ? 29.583 24.716 19.399 1.00 29.65 106 PHE A N 1
ATOM 814 C CA . PHE A 1 107 ? 28.538 24.837 18.387 1.00 29.73 106 PHE A CA 1
ATOM 815 C C . PHE A 1 107 ? 27.369 23.962 18.828 1.00 29.70 106 PHE A C 1
ATOM 816 O O . PHE A 1 107 ? 27.526 22.749 18.956 1.00 30.17 106 PHE A O 1
ATOM 824 N N . ILE A 1 108 ? 26.228 24.594 19.138 1.00 29.13 107 ILE A N 1
ATOM 825 C CA . ILE A 1 108 ? 25.084 23.869 19.661 1.00 29.30 107 ILE A CA 1
ATOM 826 C C . ILE A 1 108 ? 23.849 24.211 18.839 1.00 29.17 107 ILE A C 1
ATOM 827 O O . ILE A 1 108 ? 23.529 25.388 18.623 1.00 28.85 107 ILE A O 1
ATOM 832 N N . PHE A 1 109 ? 23.144 23.176 18.403 1.00 28.88 108 PHE A N 1
ATOM 833 C CA . PHE A 1 109 ? 21.933 23.366 17.623 1.00 28.69 108 PHE A CA 1
ATOM 834 C C . PHE A 1 109 ? 20.894 22.310 17.928 1.00 28.33 108 PHE A C 1
ATOM 835 O O . PHE A 1 109 ? 21.195 21.255 18.471 1.00 27.82 108 PHE A O 1
ATOM 843 N N . VAL A 1 110 ? 19.667 22.673 17.592 1.00 28.95 109 VAL A N 1
ATOM 844 C CA . VAL A 1 110 ? 18.523 21.818 17.732 1.00 29.87 109 VAL A CA 1
ATOM 845 C C . VAL A 1 110 ? 18.173 21.391 16.318 1.00 29.53 109 VAL A C 1
ATOM 846 O O . VAL A 1 110 ? 17.869 22.223 15.463 1.00 29.99 109 VAL A O 1
ATOM 850 N N . SER A 1 111 ? 18.184 20.081 16.114 1.00 29.68 110 SER A N 1
ATOM 851 C CA . SER A 1 111 ? 17.756 19.452 14.877 1.00 29.81 110 SER A CA 1
ATOM 852 C C . SER A 1 111 ? 16.334 18.879 14.979 1.00 29.90 110 SER A C 1
ATOM 853 O O . SER A 1 111 ? 16.046 18.100 15.905 1.00 28.79 110 SER A O 1
ATOM 856 N N . VAL A 1 112 ? 15.489 19.243 14.008 1.00 29.91 111 VAL A N 1
ATOM 857 C CA . VAL A 1 112 ? 14.168 18.657 13.871 1.00 30.08 111 VAL A CA 1
ATOM 858 C C . VAL A 1 112 ? 14.118 17.934 12.522 1.00 29.42 111 VAL A C 1
ATOM 859 O O . VAL A 1 112 ? 14.098 18.585 11.483 1.00 30.26 111 VAL A O 1
ATOM 863 N N . VAL A 1 113 ? 14.106 16.600 12.577 1.00 29.14 112 VAL A N 1
ATOM 864 C CA . VAL A 1 113 ? 13.968 15.761 11.383 1.00 29.21 112 VAL A CA 1
ATOM 865 C C . VAL A 1 113 ? 12.520 15.343 11.230 1.00 29.07 112 VAL A C 1
ATOM 866 O O . VAL A 1 113 ? 11.917 14.866 12.200 1.00 29.36 112 VAL A O 1
ATOM 870 N N . ALA A 1 114 ? 11.967 15.536 10.034 1.00 28.09 113 ALA A N 1
ATOM 871 C CA . ALA A 1 114 ? 10.572 15.192 9.768 1.00 28.00 113 ALA A CA 1
ATOM 872 C C . ALA A 1 114 ? 10.468 14.489 8.422 1.00 28.38 113 ALA A C 1
ATOM 873 O O . ALA A 1 114 ? 11.057 14.960 7.436 1.00 28.57 113 ALA A O 1
ATOM 875 N N . PRO A 1 115 ? 9.741 13.357 8.366 1.00 30.00 114 PRO A N 1
ATOM 876 C CA . PRO A 1 115 ? 9.034 12.648 9.444 1.00 30.74 114 PRO A CA 1
ATOM 877 C C . PRO A 1 115 ? 9.946 12.013 10.477 1.00 31.40 114 PRO A C 1
ATOM 878 O O . PRO A 1 115 ? 11.137 11.917 10.276 1.00 31.77 114 PRO A O 1
ATOM 882 N N . GLY A 1 116 ? 9.358 11.573 11.578 1.00 33.77 115 GLY A N 1
ATOM 883 C CA . GLY A 1 116 ? 10.115 11.084 12.699 1.00 35.17 115 GLY A CA 1
ATOM 884 C C . GLY A 1 116 ? 10.904 9.836 12.383 1.00 36.57 115 GLY A C 1
ATOM 885 O O . GLY A 1 116 ? 11.985 9.641 12.957 1.00 38.20 115 GLY A O 1
ATOM 886 N N . ASN A 1 117 ? 10.411 9.041 11.445 1.00 36.96 116 ASN A N 1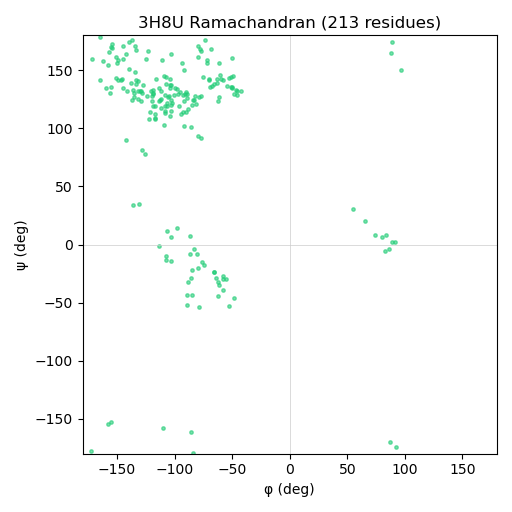
ATOM 887 C CA . ASN A 1 117 ? 11.080 7.790 11.075 1.00 38.99 116 ASN A CA 1
ATOM 888 C C . ASN A 1 117 ? 11.974 7.887 9.830 1.00 38.27 116 ASN A C 1
ATOM 889 O O . ASN A 1 117 ? 12.363 6.865 9.277 1.00 39.11 116 ASN A O 1
ATOM 894 N N . ALA A 1 118 ? 12.287 9.104 9.388 1.00 37.38 117 ALA A N 1
ATOM 895 C CA . ALA A 1 118 ? 13.134 9.278 8.209 1.00 36.53 117 ALA A CA 1
ATOM 896 C C . ALA A 1 118 ? 14.512 8.680 8.470 1.00 36.46 117 ALA A C 1
ATOM 897 O O . ALA A 1 118 ? 15.216 9.056 9.432 1.00 37.06 117 ALA A O 1
ATOM 899 N N . GLY A 1 119 ? 14.891 7.749 7.601 1.00 35.23 118 GLY A N 1
ATOM 900 C CA . GLY A 1 119 ? 16.208 7.141 7.648 1.00 35.46 118 GLY A CA 1
ATOM 901 C C . GLY A 1 119 ? 17.249 8.037 7.012 1.00 34.68 118 GLY A C 1
ATOM 902 O O . GLY A 1 119 ? 16.916 9.048 6.404 1.00 35.11 118 GLY A O 1
ATOM 903 N N . PHE A 1 120 ? 18.508 7.669 7.159 1.00 34.33 119 PHE A N 1
ATOM 904 C CA . PHE A 1 120 ? 19.576 8.448 6.569 1.00 34.32 119 PHE A CA 1
ATOM 905 C C . PHE A 1 120 ? 20.668 7.550 6.046 1.00 32.75 119 PHE A C 1
ATOM 906 O O . PHE A 1 120 ? 20.746 6.356 6.397 1.00 32.31 119 PHE A O 1
ATOM 914 N N . ALA A 1 121 ? 21.508 8.132 5.198 1.00 31.55 120 ALA A N 1
ATOM 915 C CA . ALA A 1 121 ? 22.696 7.468 4.692 1.00 30.20 120 ALA A CA 1
ATOM 916 C C . ALA A 1 121 ? 23.831 8.454 4.809 1.00 29.64 120 ALA A C 1
ATOM 917 O O . ALA A 1 121 ? 23.640 9.629 4.543 1.00 28.36 120 ALA A O 1
ATOM 919 N N . LEU A 1 122 ? 25.008 7.984 5.236 1.00 28.67 121 LEU A N 1
ATOM 920 C CA . LEU A 1 122 ? 26.216 8.801 5.189 1.00 28.71 121 LEU A CA 1
ATOM 921 C C . LEU A 1 122 ? 26.562 9.064 3.732 1.00 28.53 121 LEU A C 1
ATOM 922 O O . LEU A 1 122 ? 26.430 8.172 2.893 1.00 25.96 121 LEU A O 1
ATOM 927 N N . ALA A 1 123 ? 26.957 10.299 3.428 1.00 28.70 122 ALA A N 1
ATOM 928 C CA . ALA A 1 123 ? 27.227 10.709 2.056 1.00 29.17 122 ALA A CA 1
ATOM 929 C C . ALA A 1 123 ? 28.002 12.012 2.030 1.00 29.65 122 ALA A C 1
ATOM 930 O O . ALA A 1 123 ? 27.697 12.890 2.809 1.00 30.12 122 ALA A O 1
ATOM 932 N N . GLU A 1 124 ? 28.960 12.152 1.107 1.00 29.27 123 GLU A N 1
ATOM 933 C CA . GLU A 1 124 ? 29.668 13.442 0.939 1.00 30.69 123 GLU A CA 1
ATOM 934 C C . GLU A 1 124 ? 29.175 14.237 -0.286 1.00 30.74 123 GLU A C 1
ATOM 935 O O . GLU A 1 124 ? 29.470 15.413 -0.447 1.00 31.58 123 GLU A O 1
ATOM 941 N N . LYS A 1 125 ? 28.444 13.563 -1.157 1.00 30.79 124 LYS A N 1
ATOM 942 C CA A LYS A 1 125 ? 27.891 14.173 -2.360 0.50 30.57 124 LYS A CA 1
ATOM 943 C CA B LYS A 1 125 ? 27.878 14.181 -2.348 0.50 30.77 124 LYS A CA 1
ATOM 944 C C . LYS A 1 125 ? 26.652 13.396 -2.781 1.00 30.82 124 LYS A C 1
ATOM 945 O O . LYS A 1 125 ? 25.939 13.784 -3.707 1.00 31.26 124 LYS A O 1
ATOM 957 N N . GLU B 1 11 ? 17.494 28.564 -3.584 1.00 38.58 10 GLU B N 1
ATOM 958 C CA . GLU B 1 11 ? 18.977 28.529 -3.505 1.00 38.00 10 GLU B CA 1
ATOM 959 C C . GLU B 1 11 ? 19.495 28.427 -2.075 1.00 36.76 10 GLU B C 1
ATOM 960 O O . GLU B 1 11 ? 20.210 27.486 -1.749 1.00 37.02 10 GLU B O 1
ATOM 963 N N . SER B 1 12 ? 19.163 29.384 -1.218 1.00 35.50 11 SER B N 1
ATOM 964 C CA . SER B 1 12 ? 19.789 29.428 0.088 1.00 34.02 11 SER B CA 1
ATOM 965 C C . SER B 1 12 ? 19.321 28.279 0.968 1.00 32.45 11 SER B C 1
ATOM 966 O O . SER B 1 12 ? 18.143 27.894 0.932 1.00 31.71 11 SER B O 1
ATOM 969 N N . ARG B 1 13 ? 20.245 27.741 1.758 1.00 30.75 12 ARG B N 1
ATOM 970 C CA . ARG B 1 13 ? 19.930 26.694 2.738 1.00 29.28 12 ARG B CA 1
ATOM 971 C C . ARG B 1 13 ? 20.112 27.179 4.164 1.00 28.10 12 ARG B C 1
ATOM 972 O O . ARG B 1 13 ? 19.822 26.479 5.118 1.00 27.56 12 ARG B O 1
ATOM 980 N N . ILE B 1 14 ? 20.535 28.415 4.291 1.00 28.21 13 ILE B N 1
ATOM 981 C CA . ILE B 1 14 ? 20.768 29.015 5.578 1.00 29.04 13 ILE B CA 1
ATOM 982 C C . ILE B 1 14 ? 20.001 30.310 5.615 1.00 29.14 13 ILE B C 1
ATOM 983 O O . ILE B 1 14 ? 20.060 31.100 4.667 1.00 28.32 13 ILE B O 1
ATOM 988 N N . PHE B 1 15 ? 19.359 30.536 6.752 1.00 28.69 14 PHE B N 1
ATOM 989 C CA . PHE B 1 15 ? 18.455 31.648 6.915 1.00 28.82 14 PHE B CA 1
ATOM 990 C C . PHE B 1 15 ? 18.779 32.273 8.261 1.00 28.79 14 PHE B C 1
ATOM 991 O O . PHE B 1 15 ? 18.823 31.579 9.282 1.00 29.07 14 PHE B O 1
ATOM 999 N N . SER B 1 16 ? 19.025 33.571 8.272 1.00 28.96 15 SER B N 1
ATOM 1000 C CA . SER B 1 16 ? 19.295 34.263 9.553 1.00 29.29 15 SER B CA 1
ATOM 1001 C C . SER B 1 16 ? 18.018 34.795 10.161 1.00 29.31 15 SER B C 1
ATOM 1002 O O . SER B 1 16 ? 17.236 35.464 9.509 1.00 28.85 15 SER B O 1
ATOM 1005 N N . VAL B 1 17 ? 17.806 34.478 11.429 1.00 29.23 16 VAL B N 1
ATOM 1006 C CA . VAL B 1 17 ? 16.575 34.848 12.090 1.00 29.44 16 VAL B CA 1
ATOM 1007 C C . VAL B 1 17 ? 16.367 36.346 12.057 1.00 29.57 16 VAL B C 1
ATOM 1008 O O . VAL B 1 17 ? 15.244 36.807 11.861 1.00 28.72 16 VAL B O 1
ATOM 1012 N N . ASP B 1 18 ? 17.434 37.112 12.226 1.00 30.45 17 ASP B N 1
ATOM 1013 C CA . ASP B 1 18 ? 17.274 38.580 12.263 1.00 31.89 17 ASP B CA 1
ATOM 1014 C C . ASP B 1 18 ? 16.806 39.164 10.919 1.00 32.02 17 ASP B C 1
ATOM 1015 O O . ASP B 1 18 ? 16.203 40.243 10.868 1.00 32.04 17 ASP B O 1
ATOM 1020 N N . GLU B 1 19 ? 17.060 38.442 9.834 1.00 32.40 18 GLU B N 1
ATOM 1021 C CA . GLU B 1 19 ? 16.552 38.850 8.533 1.00 33.03 18 GLU B CA 1
ATOM 1022 C C . GLU B 1 19 ? 15.087 38.479 8.342 1.00 33.35 18 GLU B C 1
ATOM 1023 O O . GLU B 1 19 ? 14.406 39.069 7.517 1.00 33.29 18 GLU B O 1
ATOM 1029 N N . TYR B 1 20 ? 14.595 37.522 9.128 1.00 33.58 19 TYR B N 1
ATOM 1030 C CA . TYR B 1 20 ? 13.274 36.941 8.892 1.00 33.80 19 TYR B CA 1
ATOM 1031 C C . TYR B 1 20 ? 12.237 37.376 9.905 1.00 33.75 19 TYR B C 1
ATOM 1032 O O . TYR B 1 20 ? 11.045 37.171 9.673 1.00 33.80 19 TYR B O 1
ATOM 1041 N N . VAL B 1 21 ? 12.659 37.982 11.020 1.00 33.80 20 VAL B N 1
ATOM 1042 C CA . VAL B 1 21 ? 11.685 38.502 11.984 1.00 33.21 20 VAL B CA 1
ATOM 1043 C C . VAL B 1 21 ? 10.889 39.599 11.289 1.00 33.26 20 VAL B C 1
ATOM 1044 O O . VAL B 1 21 ? 11.472 40.393 10.522 1.00 32.46 20 VAL B O 1
ATOM 1048 N N . ARG B 1 22 ? 9.571 39.613 11.540 1.00 33.37 21 ARG B N 1
ATOM 1049 C CA . ARG B 1 22 ? 8.648 40.636 11.000 1.00 34.26 21 ARG B CA 1
ATOM 1050 C C . ARG B 1 22 ? 7.850 41.293 12.139 1.00 34.18 21 ARG B C 1
ATOM 1051 O O . ARG B 1 22 ? 6.685 40.950 12.363 1.00 34.30 21 ARG B O 1
ATOM 1059 N N . PRO B 1 23 ? 8.489 42.226 12.873 1.00 34.02 22 PRO B N 1
ATOM 1060 C CA . PRO B 1 23 ? 7.847 42.988 13.938 1.00 34.09 22 PRO B CA 1
ATOM 1061 C C . PRO B 1 23 ? 6.572 43.711 13.491 1.00 34.30 22 PRO B C 1
ATOM 1062 O O . PRO B 1 23 ? 6.550 44.315 12.413 1.00 34.06 22 PRO B O 1
ATOM 1066 N N . SER B 1 24 ? 5.534 43.647 14.322 1.00 34.37 23 SER B N 1
ATOM 1067 C CA . SER B 1 24 ? 4.218 44.185 13.983 1.00 34.81 23 SER B CA 1
ATOM 1068 C C . SER B 1 24 ? 3.638 44.896 15.179 1.00 34.78 23 SER B C 1
ATOM 1069 O O . SER B 1 24 ? 3.752 44.396 16.299 1.00 34.71 23 SER B O 1
ATOM 1072 N N . ASN B 1 25 ? 3.007 46.045 14.947 1.00 34.52 24 ASN B N 1
ATOM 1073 C CA . ASN B 1 25 ? 2.206 46.685 15.977 1.00 34.70 24 ASN B CA 1
ATOM 1074 C C . ASN B 1 25 ? 1.046 45.762 16.357 1.00 34.65 24 ASN B C 1
ATOM 1075 O O . ASN B 1 25 ? 0.765 45.561 17.540 1.00 35.08 24 ASN B O 1
ATOM 1077 N N . GLY B 1 26 ? 0.392 45.181 15.353 1.00 34.25 25 GLY B N 1
ATOM 1078 C CA . GLY B 1 26 ? -0.769 44.326 15.589 1.00 33.97 25 GLY B CA 1
ATOM 1079 C C . GLY B 1 26 ? -0.345 42.904 15.881 1.00 33.70 25 GLY B C 1
ATOM 1080 O O . GLY B 1 26 ? 0.810 42.662 16.221 1.00 34.52 25 GLY B O 1
ATOM 1081 N N . GLU B 1 27 ? -1.277 41.963 15.738 1.00 32.82 26 GLU B N 1
ATOM 1082 C CA . GLU B 1 27 ? -0.990 40.546 15.934 1.00 32.03 26 GLU B CA 1
ATOM 1083 C C . GLU B 1 27 ? 0.358 40.194 15.292 1.00 31.15 26 GLU B C 1
ATOM 1084 O O . GLU B 1 27 ? 0.594 40.565 14.139 1.00 30.10 26 GLU B O 1
ATOM 1086 N N . PRO B 1 28 ? 1.237 39.477 16.025 1.00 30.66 27 PRO B N 1
ATOM 1087 C CA . PRO B 1 28 ? 2.552 39.091 15.501 1.00 30.44 27 PRO B CA 1
ATOM 1088 C C . PRO B 1 28 ? 2.450 38.459 14.120 1.00 30.37 27 PRO B C 1
ATOM 1089 O O . PRO B 1 28 ? 1.476 37.744 13.838 1.00 30.44 27 PRO B O 1
ATOM 1093 N N . ILE B 1 29 ? 3.431 38.709 13.266 1.00 30.00 28 ILE B N 1
ATOM 1094 C CA . ILE B 1 29 ? 3.366 38.202 11.883 1.00 30.32 28 ILE B CA 1
ATOM 1095 C C . ILE B 1 29 ? 3.990 36.800 11.763 1.00 30.32 28 ILE B C 1
ATOM 1096 O O . ILE B 1 29 ? 5.101 36.560 12.194 1.00 29.56 28 ILE B O 1
ATOM 1101 N N . ARG B 1 30 ? 3.254 35.880 11.149 1.00 31.01 29 ARG B N 1
ATOM 1102 C CA . ARG B 1 30 ? 3.769 34.535 10.897 1.00 31.36 29 ARG B CA 1
ATOM 1103 C C . ARG B 1 30 ? 4.728 34.599 9.695 1.00 32.17 29 ARG B C 1
ATOM 1104 O O . ARG B 1 30 ? 4.299 34.481 8.523 1.00 32.20 29 ARG B O 1
ATOM 1112 N N . SER B 1 31 ? 6.019 34.798 9.998 1.00 33.34 30 SER B N 1
ATOM 1113 C CA . SER B 1 31 ? 7.078 34.929 8.988 1.00 33.03 30 SER B CA 1
ATOM 1114 C C . SER B 1 31 ? 7.692 33.582 8.493 1.00 33.27 30 SER B C 1
ATOM 1115 O O . SER B 1 31 ? 8.550 32.981 9.144 1.00 32.74 30 SER B O 1
ATOM 1118 N N . VAL B 1 32 ? 7.249 33.152 7.313 1.00 32.40 31 VAL B N 1
ATOM 1119 C CA . VAL B 1 32 ? 7.588 31.828 6.802 1.00 32.31 31 VAL B CA 1
ATOM 1120 C C . VAL B 1 32 ? 8.970 31.921 6.187 1.00 31.77 31 VAL B C 1
ATOM 1121 O O . VAL B 1 32 ? 9.195 32.721 5.271 1.00 31.82 31 VAL B O 1
ATOM 1125 N N . VAL B 1 33 ? 9.880 31.107 6.718 1.00 31.58 32 VAL B N 1
ATOM 1126 C CA . VAL B 1 33 ? 11.247 30.939 6.194 1.00 31.44 32 VAL B CA 1
ATOM 1127 C C . VAL B 1 33 ? 11.242 30.009 4.973 1.00 30.79 32 VAL B C 1
ATOM 1128 O O . VAL B 1 33 ? 11.739 30.350 3.893 1.00 29.61 32 VAL B O 1
ATOM 1132 N N . LEU B 1 34 ? 10.661 28.830 5.159 1.00 30.21 33 LEU B N 1
ATOM 1133 C CA . LEU B 1 34 ? 10.566 27.822 4.114 1.00 30.37 33 LEU B CA 1
ATOM 1134 C C . LEU B 1 34 ? 9.395 26.915 4.423 1.00 29.58 33 LEU B C 1
ATOM 1135 O O . LEU B 1 34 ? 9.260 26.437 5.548 1.00 30.09 33 LEU B O 1
ATOM 1140 N N . GLU B 1 35 ? 8.538 26.699 3.430 1.00 28.70 34 GLU B N 1
ATOM 1141 C CA . GLU B 1 35 ? 7.428 25.738 3.565 1.00 29.15 34 GLU B CA 1
ATOM 1142 C C . GLU B 1 35 ? 7.586 24.632 2.511 1.00 28.49 34 GLU B C 1
ATOM 1143 O O . GLU B 1 35 ? 7.800 24.923 1.319 1.00 28.43 34 GLU B O 1
ATOM 1149 N N . THR B 1 36 ? 7.503 23.379 2.959 1.00 27.45 35 THR B N 1
ATOM 1150 C CA . THR B 1 36 ? 7.651 22.208 2.106 1.00 27.05 35 THR B CA 1
ATOM 1151 C C . THR B 1 36 ? 6.584 21.206 2.497 1.00 25.79 35 THR B C 1
ATOM 1152 O O . THR B 1 36 ? 5.871 21.439 3.432 1.00 27.00 35 THR B O 1
ATOM 1156 N N . ASN B 1 37 ? 6.484 20.092 1.783 1.00 25.24 36 ASN B N 1
ATOM 1157 C CA . ASN B 1 37 ? 5.563 19.019 2.223 1.00 25.78 36 ASN B CA 1
ATOM 1158 C C . ASN B 1 37 ? 5.970 18.365 3.548 1.00 27.24 36 ASN B C 1
ATOM 1159 O O . ASN B 1 37 ? 5.138 17.827 4.260 1.00 28.14 36 ASN B O 1
ATOM 1164 N N . ASP B 1 38 ? 7.248 18.448 3.878 1.00 27.33 37 ASP B N 1
ATOM 1165 C CA . ASP B 1 38 ? 7.769 17.819 5.084 1.00 28.23 37 ASP B CA 1
ATOM 1166 C C . ASP B 1 38 ? 7.726 18.672 6.370 1.00 27.98 37 ASP B C 1
ATOM 1167 O O . ASP B 1 38 ? 7.608 18.122 7.462 1.00 29.02 37 ASP B O 1
ATOM 1172 N N . SER B 1 39 ? 7.863 19.987 6.242 1.00 29.54 38 SER B N 1
ATOM 1173 C CA . SER B 1 39 ? 7.817 20.910 7.398 1.00 29.20 38 SER B CA 1
ATOM 1174 C C . SER B 1 39 ? 7.456 22.319 6.941 1.00 30.00 38 SER B C 1
ATOM 1175 O O . SER B 1 39 ? 7.707 22.720 5.793 1.00 31.07 38 SER B O 1
ATOM 1178 N N . VAL B 1 40 ? 6.876 23.085 7.850 1.00 30.41 39 VAL B N 1
ATOM 1179 C CA . VAL B 1 40 ? 6.763 24.532 7.682 1.00 29.90 39 VAL B CA 1
ATOM 1180 C C . VAL B 1 40 ? 7.687 25.136 8.744 1.00 29.34 39 VAL B C 1
ATOM 1181 O O . VAL B 1 40 ? 7.580 24.834 9.936 1.00 28.97 39 VAL B O 1
ATOM 1185 N N . VAL B 1 41 ? 8.615 25.976 8.304 1.00 29.36 40 VAL B N 1
ATOM 1186 C CA . VAL B 1 41 ? 9.543 26.626 9.209 1.00 28.54 40 VAL B CA 1
ATOM 1187 C C . VAL B 1 41 ? 9.249 28.116 9.242 1.00 29.56 40 VAL B C 1
ATOM 1188 O O . VAL B 1 41 ? 9.230 28.757 8.204 1.00 27.74 40 VAL B O 1
ATOM 1192 N N . VAL B 1 42 ? 8.998 28.649 10.455 1.00 30.21 41 VAL B N 1
ATOM 1193 C CA . VAL B 1 42 ? 8.539 30.003 10.655 1.00 30.78 41 VAL B CA 1
ATOM 1194 C C . VAL B 1 42 ? 9.340 30.664 11.747 1.00 30.22 41 VAL B C 1
ATOM 1195 O O . VAL B 1 42 ? 9.694 30.004 12.722 1.00 30.72 41 VAL B O 1
ATOM 1199 N N . VAL B 1 43 ? 9.636 31.948 11.560 1.00 31.33 42 VAL B N 1
ATOM 1200 C CA . VAL B 1 43 ? 10.213 32.802 12.604 1.00 31.60 42 VAL B CA 1
ATOM 1201 C C . VAL B 1 43 ? 9.116 33.701 13.179 1.00 31.72 42 VAL B C 1
ATOM 1202 O O . VAL B 1 43 ? 8.419 34.429 12.445 1.00 30.39 42 VAL B O 1
ATOM 1206 N N . TRP B 1 44 ? 8.962 33.616 14.500 1.00 31.73 43 TRP B N 1
ATOM 1207 C CA . TRP B 1 44 ? 8.009 34.433 15.218 1.00 32.57 43 TRP B CA 1
ATOM 1208 C C . TRP B 1 44 ? 8.746 35.459 16.046 1.00 32.40 43 TRP B C 1
ATOM 1209 O O . TRP B 1 44 ? 9.835 35.201 16.579 1.00 31.63 43 TRP B O 1
ATOM 1220 N N . HIS B 1 45 ? 8.119 36.628 16.144 1.00 32.97 44 HIS B N 1
ATOM 1221 C CA . HIS B 1 45 ? 8.606 37.756 16.927 1.00 33.12 44 HIS B CA 1
ATOM 1222 C C . HIS B 1 45 ? 7.417 38.363 17.675 1.00 33.18 44 HIS B C 1
ATOM 1223 O O . HIS B 1 45 ? 6.403 38.783 17.071 1.00 32.56 44 HIS B O 1
ATOM 1230 N N . ALA B 1 46 ? 7.540 38.450 18.994 1.00 32.28 45 ALA B N 1
ATOM 1231 C CA . ALA B 1 46 ? 6.551 39.165 19.793 1.00 31.35 45 ALA B CA 1
ATOM 1232 C C . ALA B 1 46 ? 7.254 40.307 20.506 1.00 31.03 45 ALA B C 1
ATOM 1233 O O . ALA B 1 46 ? 8.236 40.085 21.191 1.00 31.21 45 ALA B O 1
ATOM 1235 N N . HIS B 1 47 ? 6.784 41.536 20.296 1.00 30.47 46 HIS B N 1
ATOM 1236 C CA . HIS B 1 47 ? 7.225 42.685 21.099 1.00 30.49 46 HIS B CA 1
ATOM 1237 C C . HIS B 1 47 ? 6.830 42.400 22.519 1.00 28.91 46 HIS B C 1
ATOM 1238 O O . HIS B 1 47 ? 5.868 41.628 22.762 1.00 27.73 46 HIS B O 1
ATOM 1245 N N . PRO B 1 48 ? 7.527 43.031 23.474 1.00 28.08 47 PRO B N 1
ATOM 1246 C CA . PRO B 1 48 ? 7.058 43.013 24.834 1.00 27.78 47 PRO B CA 1
ATOM 1247 C C . PRO B 1 48 ? 5.559 43.339 24.888 1.00 27.62 47 PRO B C 1
ATOM 1248 O O . PRO B 1 48 ? 5.110 44.281 24.240 1.00 28.31 47 PRO B O 1
ATOM 1252 N N . GLY B 1 49 ? 4.810 42.551 25.640 1.00 28.01 48 GLY B N 1
ATOM 1253 C CA . GLY B 1 49 ? 3.362 42.701 25.763 1.00 28.04 48 GLY B CA 1
ATOM 1254 C C . GLY B 1 49 ? 2.527 42.075 24.652 1.00 29.17 48 GLY B C 1
ATOM 1255 O O . GLY B 1 49 ? 1.289 42.035 24.755 1.00 29.94 48 GLY B O 1
ATOM 1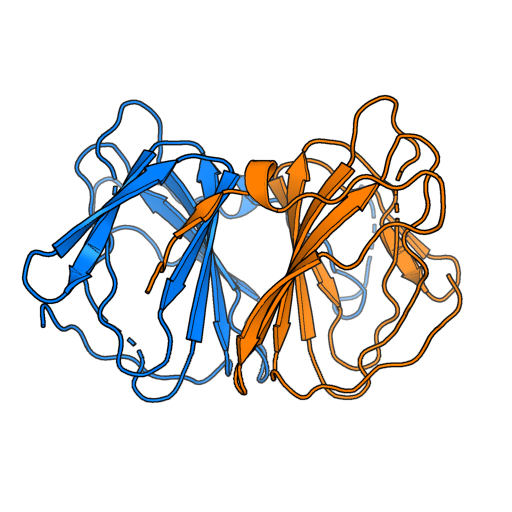256 N N . GLN B 1 50 ? 3.163 41.548 23.608 1.00 28.65 49 GLN B N 1
ATOM 1257 C CA A GLN B 1 50 ? 2.414 40.952 22.485 0.50 29.04 49 GLN B CA 1
ATOM 1258 C CA B GLN B 1 50 ? 2.413 40.959 22.504 0.50 28.92 49 GLN B CA 1
ATOM 1259 C C . GLN B 1 50 ? 2.162 39.471 22.722 1.00 29.55 49 GLN B C 1
ATOM 1260 O O . GLN B 1 50 ? 3.044 38.747 23.226 1.00 27.99 49 GLN B O 1
ATOM 1271 N N . GLU B 1 51 ? 0.957 39.025 22.341 1.00 30.66 50 GLU B N 1
ATOM 1272 C CA . GLU B 1 51 ? 0.546 37.624 22.430 1.00 31.06 50 GLU B CA 1
ATOM 1273 C C . GLU B 1 51 ? 0.561 36.958 21.044 1.00 31.83 50 GLU B C 1
ATOM 1274 O O . GLU B 1 51 ? 0.154 37.545 20.039 1.00 31.55 50 GLU B O 1
ATOM 1280 N N . ILE B 1 52 ? 1.068 35.739 21.016 1.00 31.69 51 ILE B N 1
ATOM 1281 C CA . ILE B 1 52 ? 0.958 34.840 19.883 1.00 32.75 51 ILE B CA 1
ATOM 1282 C C . ILE B 1 52 ? -0.262 33.970 20.145 1.00 32.04 51 ILE B C 1
ATOM 1283 O O . ILE B 1 52 ? -0.283 33.179 21.103 1.00 31.65 51 ILE B O 1
ATOM 1288 N N . ALA B 1 53 ? -1.271 34.175 19.314 1.00 31.78 52 ALA B N 1
ATOM 1289 C CA . ALA B 1 53 ? -2.620 33.654 19.533 1.00 31.74 52 ALA B CA 1
ATOM 1290 C C . ALA B 1 53 ? -2.554 32.145 19.610 1.00 31.10 52 ALA B C 1
ATOM 1291 O O . ALA B 1 53 ? -1.771 31.529 18.931 1.00 30.37 52 ALA B O 1
ATOM 1293 N N . SER B 1 54 ? -3.351 31.563 20.484 1.00 30.95 53 SER B N 1
ATOM 1294 C CA . SER B 1 54 ? -3.292 30.134 20.692 1.00 30.09 53 SER B CA 1
ATOM 1295 C C . SER B 1 54 ? -3.968 29.426 19.511 1.00 28.75 53 SER B C 1
ATOM 1296 O O . SER B 1 54 ? -4.937 29.922 18.935 1.00 28.35 53 SER B O 1
ATOM 1299 N N . HIS B 1 55 ? -3.408 28.281 19.157 1.00 28.65 54 HIS B N 1
ATOM 1300 C CA . HIS B 1 55 ? -3.856 27.493 18.032 1.00 27.87 54 HIS B CA 1
ATOM 1301 C C . HIS B 1 55 ? -3.473 26.054 18.232 1.00 27.53 54 HIS B C 1
ATOM 1302 O O . HIS B 1 55 ? -2.677 25.731 19.120 1.00 28.03 54 HIS B O 1
ATOM 1309 N N . VAL B 1 56 ? -4.021 25.216 17.355 1.00 27.43 55 VAL B N 1
ATOM 1310 C CA A VAL B 1 56 ? -3.772 23.793 17.346 0.50 27.71 55 VAL B CA 1
ATOM 1311 C CA B VAL B 1 56 ? -3.792 23.782 17.335 0.50 27.55 55 VAL B CA 1
ATOM 1312 C C . VAL B 1 56 ? -3.526 23.336 15.896 1.00 28.39 55 VAL B C 1
ATOM 1313 O O . VAL B 1 56 ? -4.067 23.908 14.968 1.00 28.43 55 VAL B O 1
ATOM 1320 N N . HIS B 1 57 ? -2.665 22.339 15.738 1.00 28.94 56 HIS B N 1
ATOM 1321 C CA . HIS B 1 57 ? -2.511 21.594 14.479 1.00 30.05 56 HIS B CA 1
ATOM 1322 C C . HIS B 1 57 ? -3.096 20.224 14.766 1.00 29.72 56 HIS B C 1
ATOM 1323 O O . HIS B 1 57 ? -2.474 19.423 15.472 1.00 30.32 56 HIS B O 1
ATOM 1330 N N . PRO B 1 58 ? -4.318 19.959 14.285 1.00 30.43 57 PRO B N 1
ATOM 1331 C CA . PRO B 1 58 ? -4.935 18.659 14.628 1.00 30.79 57 PRO B CA 1
ATOM 1332 C C . PRO B 1 58 ? -4.109 17.411 14.201 1.00 30.95 57 PRO B C 1
ATOM 1333 O O . PRO B 1 58 ? -4.199 16.358 14.833 1.00 30.66 57 PRO B O 1
ATOM 1337 N N . HIS B 1 59 ? -3.296 17.548 13.160 1.00 31.01 58 HIS B N 1
ATOM 1338 C CA . HIS B 1 59 ? -2.529 16.430 12.645 1.00 31.65 58 HIS B CA 1
ATOM 1339 C C . HIS B 1 59 ? -1.046 16.752 12.434 1.00 31.41 58 HIS B C 1
ATOM 1340 O O . HIS B 1 59 ? -0.419 16.266 11.503 1.00 30.93 58 HIS B O 1
ATOM 1347 N N . GLY B 1 60 ? -0.491 17.583 13.294 1.00 31.45 59 GLY B N 1
ATOM 1348 C CA . GLY B 1 60 ? 0.963 17.792 13.241 1.00 31.59 59 GLY B CA 1
ATOM 1349 C C . GLY B 1 60 ? 1.579 18.233 14.529 1.00 31.58 59 GLY B C 1
ATOM 1350 O O . GLY B 1 60 ? 0.868 18.550 15.503 1.00 32.44 59 GLY B O 1
ATOM 1351 N N . GLN B 1 61 ? 2.914 18.205 14.540 1.00 30.37 60 GLN B N 1
ATOM 1352 C CA . GLN B 1 61 ? 3.689 18.642 15.659 1.00 30.26 60 GLN B CA 1
ATOM 1353 C C . GLN B 1 61 ? 4.278 20.003 15.362 1.00 29.89 60 GLN B C 1
ATOM 1354 O O . GLN B 1 61 ? 4.724 20.263 14.250 1.00 30.48 60 GLN B O 1
ATOM 1360 N N . ASP B 1 62 ? 4.328 20.837 16.386 1.00 29.44 61 ASP B N 1
ATOM 1361 C CA . ASP B 1 62 ? 4.974 22.135 16.310 1.00 29.47 61 ASP B CA 1
ATOM 1362 C C . ASP B 1 62 ? 6.074 22.193 17.371 1.00 30.46 61 ASP B C 1
ATOM 1363 O O . ASP B 1 62 ? 5.791 22.142 18.592 1.00 30.14 61 ASP B O 1
ATOM 1368 N N . THR B 1 63 ? 7.319 22.262 16.900 1.00 30.65 62 THR B N 1
ATOM 1369 C CA . THR B 1 63 ? 8.511 22.302 17.758 1.00 30.93 62 THR B CA 1
ATOM 1370 C C . THR B 1 63 ? 9.095 23.712 17.687 1.00 30.84 62 THR B C 1
ATOM 1371 O O . THR B 1 63 ? 9.513 24.175 16.618 1.00 31.00 62 THR B O 1
ATOM 1375 N N . TRP B 1 64 ? 9.069 24.397 18.818 1.00 30.01 63 TRP B N 1
ATOM 1376 C CA . TRP B 1 64 ? 9.634 25.749 18.934 1.00 30.25 63 TRP B CA 1
ATOM 1377 C C . TRP B 1 64 ? 11.018 25.687 19.562 1.00 30.00 63 TRP B C 1
ATOM 1378 O O . TRP B 1 64 ? 11.244 24.996 20.583 1.00 29.95 63 TRP B O 1
ATOM 1389 N N . THR B 1 65 ? 11.953 26.426 18.978 1.00 29.69 64 THR B N 1
ATOM 1390 C CA . THR B 1 65 ? 13.233 26.644 19.596 1.00 29.33 64 THR B CA 1
ATOM 1391 C C . THR B 1 65 ? 13.388 28.128 19.830 1.00 29.15 64 THR B C 1
ATOM 1392 O O . THR B 1 65 ? 13.383 28.923 18.883 1.00 27.92 64 THR B O 1
ATOM 1396 N N . VAL B 1 66 ? 13.532 28.492 21.099 1.00 29.29 65 VAL B N 1
ATOM 1397 C CA . VAL B 1 66 ? 13.563 29.890 21.498 1.00 29.63 65 VAL B CA 1
ATOM 1398 C C . VAL B 1 66 ? 14.956 30.468 21.310 1.00 30.26 65 VAL B C 1
ATOM 1399 O O . VAL B 1 66 ? 15.923 29.957 21.862 1.00 31.03 65 VAL B O 1
ATOM 1403 N N . ILE B 1 67 ? 15.025 31.548 20.545 1.00 29.89 66 ILE B N 1
ATOM 1404 C CA . ILE B 1 67 ? 16.288 32.244 20.248 1.00 31.12 66 ILE B CA 1
ATOM 1405 C C . ILE B 1 67 ? 16.600 33.319 21.295 1.00 30.52 66 ILE B C 1
ATOM 1406 O O . ILE B 1 67 ? 17.737 33.478 21.724 1.00 30.26 66 ILE B O 1
ATOM 1411 N N . SER B 1 68 ? 15.595 34.089 21.676 1.00 30.30 67 SER B N 1
ATOM 1412 C CA A SER B 1 68 ? 15.802 35.220 22.548 0.50 30.64 67 SER B CA 1
ATOM 1413 C CA B SER B 1 68 ? 15.816 35.176 22.609 0.50 30.57 67 SER B CA 1
ATOM 1414 C C . SER B 1 68 ? 14.534 35.553 23.324 1.00 30.26 67 SER B C 1
ATOM 1415 O O . SER B 1 68 ? 13.431 35.304 22.845 1.00 30.29 67 SER B O 1
ATOM 1420 N N . GLY B 1 69 ? 14.715 36.144 24.500 1.00 30.83 68 GLY B N 1
ATOM 1421 C CA . GLY B 1 69 ? 13.613 36.657 25.271 1.00 31.20 68 GLY B CA 1
ATOM 1422 C C . GLY B 1 69 ? 13.121 35.620 26.228 1.00 31.96 68 GLY B C 1
ATOM 1423 O O . GLY B 1 69 ? 13.717 34.559 26.381 1.00 32.15 68 GLY B O 1
ATOM 1424 N N . GLU B 1 70 ? 12.035 35.966 26.898 1.00 33.42 69 GLU B N 1
ATOM 1425 C CA . GLU B 1 70 ? 11.380 35.098 27.869 1.00 35.00 69 GLU B CA 1
ATOM 1426 C C . GLU B 1 70 ? 9.894 35.368 27.734 1.00 35.27 69 GLU B C 1
ATOM 1427 O O . GLU B 1 70 ? 9.471 36.550 27.679 1.00 36.16 69 GLU B O 1
ATOM 1433 N N . ALA B 1 71 ? 9.107 34.302 27.698 1.00 33.98 70 ALA B N 1
ATOM 1434 C CA . ALA B 1 71 ? 7.673 34.455 27.527 1.00 33.19 70 ALA B CA 1
ATOM 1435 C C . ALA B 1 71 ? 6.924 33.406 28.309 1.00 32.69 70 ALA B C 1
ATOM 1436 O O . ALA B 1 71 ? 7.513 32.501 28.886 1.00 33.42 70 ALA B O 1
ATOM 1438 N N . GLU B 1 72 ? 5.623 33.585 28.363 1.00 32.03 71 GLU B N 1
ATOM 1439 C CA . GLU B 1 72 ? 4.717 32.567 28.868 1.00 32.57 71 GLU B CA 1
ATOM 1440 C C . GLU B 1 72 ? 4.227 31.689 27.706 1.00 31.96 71 GLU B C 1
ATOM 1441 O O . GLU B 1 72 ? 3.732 32.189 26.711 1.00 33.93 71 GLU B O 1
ATOM 1447 N N . TYR B 1 73 ? 4.436 30.387 27.809 1.00 30.54 72 TYR B N 1
ATOM 1448 C CA . TYR B 1 73 ? 3.920 29.416 26.845 1.00 28.96 72 TYR B CA 1
ATOM 1449 C C . TYR B 1 73 ? 2.528 28.987 27.304 1.00 29.00 72 TYR B C 1
ATOM 1450 O O . TYR B 1 73 ? 2.335 28.584 28.457 1.00 29.40 72 TYR B O 1
ATOM 1459 N N . HIS B 1 74 ? 1.559 29.115 26.412 1.00 27.86 73 HIS B N 1
ATOM 1460 C CA . HIS B 1 74 ? 0.172 28.760 26.663 1.00 28.18 73 HIS B CA 1
ATOM 1461 C C . HIS B 1 74 ? -0.064 27.349 26.133 1.00 29.16 73 HIS B C 1
ATOM 1462 O O . HIS B 1 74 ? 0.126 27.079 24.941 1.00 28.73 73 HIS B O 1
ATOM 1469 N N . GLN B 1 75 ? -0.432 26.453 27.036 1.00 28.93 74 GLN B N 1
ATOM 1470 C CA . GLN B 1 75 ? -0.619 25.051 26.697 1.00 29.63 74 GLN B CA 1
ATOM 1471 C C . GLN B 1 75 ? -2.083 24.643 26.569 1.00 29.71 74 GLN B C 1
ATOM 1472 O O . GLN B 1 75 ? -2.373 23.468 26.399 1.00 29.86 74 GLN B O 1
ATOM 1478 N N . GLY B 1 76 ? -3.006 25.611 26.635 1.00 29.21 75 GLY B N 1
ATOM 1479 C CA . GLY B 1 76 ? -4.411 25.349 26.619 1.00 29.61 75 GLY B CA 1
ATOM 1480 C C . GLY B 1 76 ? -4.900 25.115 28.039 1.00 28.79 75 GLY B C 1
ATOM 1481 O O . GLY B 1 76 ? -4.081 24.864 28.928 1.00 27.60 75 GLY B O 1
ATOM 1482 N N . ASN B 1 77 ? -6.214 25.167 28.238 1.00 28.78 76 ASN B N 1
ATOM 1483 C CA . ASN B 1 77 ? -6.814 24.888 29.550 1.00 28.74 76 ASN B CA 1
ATOM 1484 C C . ASN B 1 77 ? -6.235 25.751 30.692 1.00 28.66 76 ASN B C 1
ATOM 1485 O O . ASN B 1 77 ? -6.156 25.325 31.847 1.00 27.50 76 ASN B O 1
ATOM 1490 N N . GLY B 1 78 ? -5.819 26.962 30.342 1.00 28.63 77 GLY B N 1
ATOM 1491 C CA . GLY B 1 78 ? -5.284 27.914 31.310 1.00 28.26 77 GLY B CA 1
ATOM 1492 C C . GLY B 1 78 ? -3.883 27.585 31.788 1.00 28.04 77 GLY B C 1
ATOM 1493 O O . GLY B 1 78 ? -3.391 28.203 32.736 1.00 28.58 77 GLY B O 1
ATOM 1494 N N . ILE B 1 79 ? -3.247 26.599 31.177 1.00 26.89 78 ILE B N 1
ATOM 1495 C CA . ILE B 1 79 ? -1.928 26.176 31.596 1.00 27.76 78 ILE B CA 1
ATOM 1496 C C . ILE B 1 79 ? -0.918 27.148 31.037 1.00 27.97 78 ILE B C 1
ATOM 1497 O O . ILE B 1 79 ? -0.867 27.393 29.807 1.00 26.58 78 ILE B O 1
ATOM 1502 N N . VAL B 1 80 ? -0.091 27.677 31.931 1.00 29.68 79 VAL B N 1
ATOM 1503 C CA . VAL B 1 80 ? 0.931 28.646 31.551 1.00 30.73 79 VAL B CA 1
ATOM 1504 C C . VAL B 1 80 ? 2.272 28.186 32.121 1.00 30.88 79 VAL B C 1
ATOM 1505 O O . VAL B 1 80 ? 2.426 28.006 33.324 1.00 30.22 79 VAL B O 1
ATOM 1509 N N . THR B 1 81 ? 3.253 28.028 31.248 1.00 30.62 80 THR B N 1
ATOM 1510 C CA . THR B 1 81 ? 4.607 27.641 31.653 1.00 31.42 80 THR B CA 1
ATOM 1511 C C . THR B 1 81 ? 5.528 28.701 31.093 1.00 31.75 80 THR B C 1
ATOM 1512 O O . THR B 1 81 ? 5.178 29.416 30.182 1.00 31.59 80 THR B O 1
ATOM 1516 N N . HIS B 1 82 ? 6.713 28.812 31.644 1.00 32.55 81 HIS B N 1
ATOM 1517 C CA A HIS B 1 82 ? 7.642 29.876 31.263 0.50 32.46 81 HIS B CA 1
ATOM 1518 C CA B HIS B 1 82 ? 7.612 29.866 31.234 0.50 32.74 81 HIS B CA 1
ATOM 1519 C C . HIS B 1 82 ? 8.706 29.315 30.333 1.00 33.10 81 HIS B C 1
ATOM 1520 O O . HIS B 1 82 ? 9.233 28.226 30.574 1.00 33.56 81 HIS B O 1
ATOM 1533 N N . LEU B 1 83 ? 8.986 30.057 29.262 1.00 32.96 82 LEU B N 1
ATOM 1534 C CA . LEU B 1 83 ? 10.038 29.765 28.292 1.00 32.92 82 LEU B CA 1
ATOM 1535 C C . LEU B 1 83 ? 11.078 30.843 28.300 1.00 32.17 82 LEU B C 1
ATOM 1536 O O . LEU B 1 83 ? 10.761 32.022 28.429 1.00 32.86 82 LEU B O 1
ATOM 1541 N N . LYS B 1 84 ? 12.331 30.446 28.137 1.00 31.59 83 LYS B N 1
ATOM 1542 C CA . LYS B 1 84 ? 13.396 31.393 27.841 1.00 31.62 83 LYS B CA 1
ATOM 1543 C C . LYS B 1 84 ? 14.302 30.888 26.710 1.00 30.81 83 LYS B C 1
ATOM 1544 O O . LYS B 1 84 ? 14.195 29.764 26.249 1.00 28.96 83 LYS B O 1
ATOM 1550 N N . ALA B 1 85 ? 15.168 31.778 26.261 1.00 30.64 84 ALA B N 1
ATOM 1551 C CA . ALA B 1 85 ? 16.153 31.460 25.250 1.00 30.53 84 ALA B CA 1
ATOM 1552 C C . ALA B 1 85 ? 16.796 30.131 25.611 1.00 30.55 84 ALA B C 1
ATOM 1553 O O . ALA B 1 85 ? 17.225 29.920 26.760 1.00 30.67 84 ALA B O 1
ATOM 1555 N N . GLY B 1 86 ? 16.879 29.267 24.613 1.00 31.07 85 GLY B N 1
ATOM 1556 C CA . GLY B 1 86 ? 17.512 27.968 24.746 1.00 31.75 85 GLY B CA 1
ATOM 1557 C C . GLY B 1 86 ? 16.533 26.885 25.155 1.00 32.12 85 GLY B C 1
ATOM 1558 O O . GLY B 1 86 ? 16.937 25.754 25.382 1.00 34.17 85 GLY B O 1
ATOM 1559 N N . ASP B 1 87 ? 15.257 27.226 25.290 1.00 30.80 86 ASP B N 1
ATOM 1560 C CA . ASP B 1 87 ? 14.233 26.232 25.552 1.00 30.33 86 ASP B CA 1
ATOM 1561 C C . ASP B 1 87 ? 13.640 25.742 24.240 1.00 29.85 86 ASP B C 1
ATOM 1562 O O . ASP B 1 87 ? 13.529 26.510 23.256 1.00 29.98 86 ASP B O 1
ATOM 1567 N N . ILE B 1 88 ? 13.194 24.481 24.259 1.00 28.56 87 ILE B N 1
ATOM 1568 C CA . ILE B 1 88 ? 12.399 23.873 23.194 1.00 28.72 87 ILE B CA 1
ATOM 1569 C C . ILE B 1 88 ? 11.002 23.635 23.762 1.00 29.15 87 ILE B C 1
ATOM 1570 O O . ILE B 1 88 ? 10.850 23.132 24.877 1.00 28.02 87 ILE B O 1
ATOM 1575 N N . ALA B 1 89 ? 9.999 24.049 22.995 1.00 29.44 88 ALA B N 1
ATOM 1576 C CA . ALA B 1 89 ? 8.608 23.847 23.398 1.00 29.40 88 ALA B CA 1
ATOM 1577 C C . ALA B 1 89 ? 7.939 22.985 22.311 1.00 29.46 88 ALA B C 1
ATOM 1578 O O . ALA B 1 89 ? 7.985 23.308 21.131 1.00 30.94 88 ALA B O 1
ATOM 1580 N N . ILE B 1 90 ? 7.301 21.901 22.712 1.00 28.87 89 ILE B N 1
ATOM 1581 C CA . ILE B 1 90 ? 6.687 20.985 21.745 1.00 29.05 89 ILE B CA 1
ATOM 1582 C C . ILE B 1 90 ? 5.192 20.888 21.956 1.00 28.37 89 ILE B C 1
ATOM 1583 O O . ILE B 1 90 ? 4.770 20.631 23.061 1.00 29.28 89 ILE B O 1
ATOM 1588 N N . ALA B 1 91 ? 4.426 21.054 20.877 1.00 28.66 90 ALA B N 1
ATOM 1589 C CA . ALA B 1 91 ? 2.994 20.757 20.867 1.00 28.32 90 ALA B CA 1
ATOM 1590 C C . ALA B 1 91 ? 2.771 19.550 19.954 1.00 29.73 90 ALA B C 1
ATOM 1591 O O . ALA B 1 91 ? 3.093 19.612 18.788 1.00 29.49 90 ALA B O 1
ATOM 1593 N N . LYS B 1 92 ? 2.281 18.447 20.507 1.00 30.67 91 LYS B N 1
ATOM 1594 C CA . LYS B 1 92 ? 1.951 17.264 19.713 1.00 30.30 91 LYS B CA 1
ATOM 1595 C C . LYS B 1 92 ? 0.607 17.529 19.021 1.00 30.01 91 LYS B C 1
ATOM 1596 O O . LYS B 1 92 ? -0.070 18.478 19.377 1.00 28.7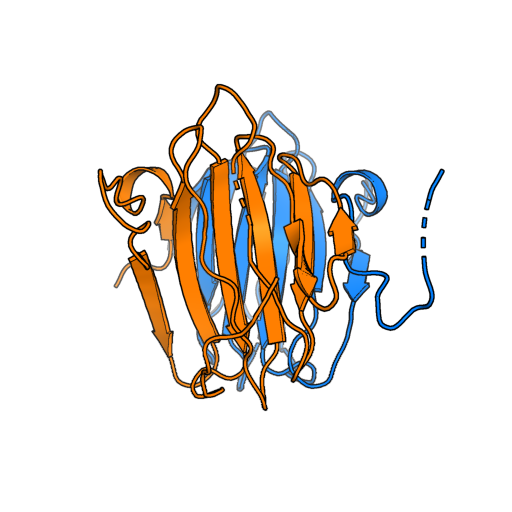2 91 LYS B O 1
ATOM 1602 N N . PRO B 1 93 ? 0.205 16.681 18.051 1.00 30.11 92 PRO B N 1
ATOM 1603 C CA . PRO B 1 93 ? -1.093 16.887 17.417 1.00 30.16 92 PRO B CA 1
ATOM 1604 C C . PRO B 1 93 ? -2.242 17.109 18.385 1.00 30.35 92 PRO B C 1
ATOM 1605 O O . PRO B 1 93 ? -2.397 16.361 19.350 1.00 31.60 92 PRO B O 1
ATOM 1609 N N . GLY B 1 94 ? -3.012 18.158 18.155 1.00 30.06 93 GLY B N 1
ATOM 1610 C CA . GLY B 1 94 ? -4.165 18.454 18.982 1.00 29.68 93 GLY B CA 1
ATOM 1611 C C . GLY B 1 94 ? -3.895 19.275 20.244 1.00 30.39 93 GLY B C 1
ATOM 1612 O O . GLY B 1 94 ? -4.821 19.625 20.967 1.00 30.80 93 GLY B O 1
ATOM 1613 N N . GLN B 1 95 ? -2.639 19.581 20.520 1.00 30.01 94 GLN B N 1
ATOM 1614 C CA . GLN B 1 95 ? -2.271 20.291 21.739 1.00 29.30 94 GLN B CA 1
ATOM 1615 C C . GLN B 1 95 ? -2.226 21.769 21.470 1.00 30.00 94 GLN B C 1
ATOM 1616 O O . GLN B 1 95 ? -1.542 22.235 20.514 1.00 30.03 94 GLN B O 1
ATOM 1622 N N . VAL B 1 96 ? -2.914 22.526 22.319 1.00 30.19 95 VAL B N 1
ATOM 1623 C CA . VAL B 1 96 ? -3.007 23.976 22.127 1.00 29.65 95 VAL B CA 1
ATOM 1624 C C . VAL B 1 96 ? -1.656 24.594 22.412 1.00 30.60 95 VAL B C 1
ATOM 1625 O O . VAL B 1 96 ? -0.958 24.158 23.324 1.00 29.88 95 VAL B O 1
ATOM 1629 N N . HIS B 1 97 ? -1.284 25.597 21.633 1.00 30.24 96 HIS B N 1
ATOM 1630 C CA . HIS B 1 97 ? -0.026 26.311 21.861 1.00 30.49 96 HIS B CA 1
ATOM 1631 C C . HIS B 1 97 ? -0.129 27.753 21.435 1.00 30.33 96 HIS B C 1
ATOM 1632 O O . HIS B 1 97 ? -0.826 28.099 20.472 1.00 30.93 96 HIS B O 1
ATOM 1639 N N . GLY B 1 98 ? 0.492 28.599 22.236 1.00 30.17 97 GLY B N 1
ATOM 1640 C CA . GLY B 1 98 ? 0.495 30.042 22.035 1.00 29.82 97 GLY B CA 1
ATOM 1641 C C . GLY B 1 98 ? 1.463 30.634 23.037 1.00 29.68 97 GLY B C 1
ATOM 1642 O O . GLY B 1 98 ? 2.144 29.893 23.783 1.00 30.20 97 GLY B O 1
ATOM 1643 N N . ALA B 1 99 ? 1.562 31.965 23.045 1.00 29.07 98 ALA B N 1
ATOM 1644 C CA . ALA B 1 99 ? 2.464 32.614 23.975 1.00 28.61 98 ALA B CA 1
ATOM 1645 C C . ALA B 1 99 ? 2.093 34.063 24.239 1.00 29.13 98 ALA B C 1
ATOM 1646 O O . ALA B 1 99 ? 1.400 34.710 23.445 1.00 29.31 98 ALA B O 1
ATOM 1656 N N . ASN B 1 101 ? 4.259 37.445 25.456 1.00 27.68 100 ASN B N 1
ATOM 1657 C CA . ASN B 1 101 ? 5.564 37.999 25.784 1.00 27.39 100 ASN B CA 1
ATOM 1658 C C . ASN B 1 101 ? 5.407 38.968 26.963 1.00 27.33 100 ASN B C 1
ATOM 1659 O O . ASN B 1 101 ? 5.158 40.151 26.756 1.00 26.43 100 ASN B O 1
ATOM 1664 N N . SER B 1 102 ? 5.541 38.441 28.184 1.00 27.19 101 SER B N 1
ATOM 1665 C CA . SER B 1 102 ? 5.440 39.220 29.422 1.00 28.52 101 SER B CA 1
ATOM 1666 C C . SER B 1 102 ? 6.770 39.859 29.840 1.00 27.66 101 SER B C 1
ATOM 1667 O O . SER B 1 102 ? 6.876 40.438 30.910 1.00 28.29 101 SER B O 1
ATOM 1670 N N . GLY B 1 103 ? 7.775 39.759 28.990 1.00 27.63 102 GLY B N 1
ATOM 1671 C CA . GLY B 1 103 ? 9.082 40.278 29.279 1.00 28.31 102 GLY B CA 1
ATOM 1672 C C . GLY B 1 103 ? 9.360 41.579 28.557 1.00 28.77 102 GLY B C 1
ATOM 1673 O O . GLY B 1 103 ? 8.658 41.935 27.617 1.00 28.92 102 GLY B O 1
ATOM 1674 N N . PRO B 1 104 ? 10.388 42.299 29.010 1.00 28.62 103 PRO B N 1
ATOM 1675 C CA . PRO B 1 104 ? 10.789 43.585 28.455 1.00 29.52 103 PRO B CA 1
ATOM 1676 C C . PRO B 1 104 ? 11.633 43.517 27.174 1.00 30.22 103 PRO B C 1
ATOM 1677 O O . PRO B 1 104 ? 11.906 44.567 26.584 1.00 31.19 103 PRO B O 1
ATOM 1681 N N . GLU B 1 105 ? 12.069 42.321 26.768 1.00 29.86 104 GLU B N 1
ATOM 1682 C CA . GLU B 1 105 ? 12.850 42.167 25.542 1.00 31.04 104 GLU B CA 1
ATOM 1683 C C . GLU B 1 105 ? 12.007 41.438 24.501 1.00 30.32 104 GLU B C 1
ATO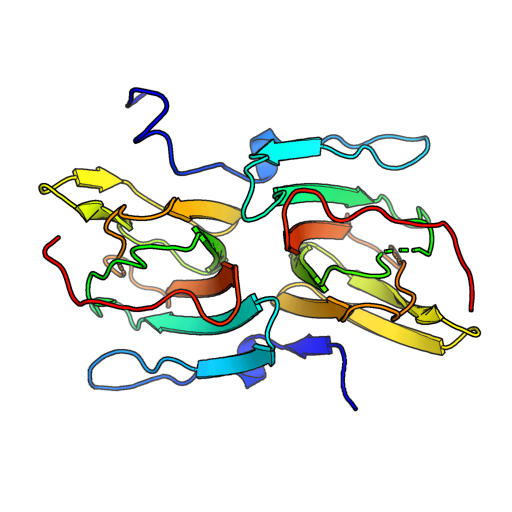M 1684 O O . GLU B 1 105 ? 11.055 40.759 24.858 1.00 30.19 104 GLU B O 1
ATOM 1690 N N . PRO B 1 106 ? 12.346 41.571 23.207 1.00 30.77 105 PRO B N 1
ATOM 1691 C CA . PRO B 1 106 ? 11.630 40.749 22.248 1.00 30.21 105 PRO B CA 1
ATOM 1692 C C . PRO B 1 106 ? 11.784 39.244 22.472 1.00 30.19 105 PRO B C 1
ATOM 1693 O O . PRO B 1 106 ? 12.840 38.767 22.933 1.00 30.49 105 PRO B O 1
ATOM 1697 N N . PHE B 1 107 ? 10.696 38.540 22.156 1.00 28.65 106 PHE B N 1
ATOM 1698 C CA . PHE B 1 107 ? 10.577 37.089 22.270 1.00 28.68 106 PHE B CA 1
ATOM 1699 C C . PHE B 1 107 ? 10.590 36.556 20.844 1.00 28.34 106 PHE B C 1
ATOM 1700 O O . PHE B 1 107 ? 9.705 36.863 20.051 1.00 28.54 106 PHE B O 1
ATOM 1708 N N . ILE B 1 108 ? 11.651 35.828 20.517 1.00 27.36 107 ILE B N 1
ATOM 1709 C CA . ILE B 1 108 ? 11.893 35.347 19.177 1.00 27.53 107 ILE B CA 1
ATOM 1710 C C . ILE B 1 108 ? 12.171 33.860 19.195 1.00 27.96 107 ILE B C 1
ATOM 1711 O O . ILE B 1 108 ? 13.001 33.365 19.993 1.00 27.06 107 ILE B O 1
ATOM 1716 N N . PHE B 1 109 ? 11.490 33.151 18.302 1.00 27.91 108 PHE B N 1
ATOM 1717 C CA . PHE B 1 109 ? 11.675 31.714 18.229 1.00 28.19 108 PHE B CA 1
ATOM 1718 C C . PHE B 1 109 ? 11.424 31.189 16.836 1.00 29.01 108 PHE B C 1
ATOM 1719 O O . PHE B 1 109 ? 10.801 31.870 16.002 1.00 28.95 108 PHE B O 1
ATOM 1727 N N . VAL B 1 110 ? 11.943 29.985 16.605 1.00 28.97 109 VAL B N 1
ATOM 1728 C CA . VAL B 1 110 ? 11.761 29.250 15.366 1.00 29.97 109 VAL B CA 1
ATOM 1729 C C . VAL B 1 110 ? 10.779 28.118 15.590 1.00 30.48 109 VAL B C 1
ATOM 1730 O O . VAL B 1 110 ? 10.965 27.312 16.499 1.00 31.46 109 VAL B O 1
ATOM 1734 N N . SER B 1 111 ? 9.747 28.053 14.750 1.00 28.97 110 SER B N 1
ATOM 1735 C CA . SER B 1 111 ? 8.729 27.003 14.802 1.00 29.57 110 SER B CA 1
ATOM 1736 C C . SER B 1 111 ? 8.920 26.069 13.617 1.00 29.54 110 SER B C 1
ATOM 1737 O O . SER B 1 111 ? 9.074 26.522 12.506 1.00 30.11 110 SER B O 1
ATOM 1740 N N . VAL B 1 112 ? 8.992 24.773 13.883 1.00 29.82 111 VAL B N 1
ATOM 1741 C CA . VAL B 1 112 ? 9.006 23.751 12.842 1.00 29.37 111 VAL B CA 1
ATOM 1742 C C . VAL B 1 112 ? 7.737 22.892 13.040 1.00 28.92 111 VAL B C 1
ATOM 1743 O O . VAL B 1 112 ? 7.594 22.107 14.004 1.00 28.69 111 VAL B O 1
ATOM 1747 N N . VAL B 1 113 ? 6.805 23.078 12.112 1.00 28.35 112 VAL B N 1
ATOM 1748 C CA . VAL B 1 113 ? 5.586 22.297 12.080 1.00 29.14 112 VAL B CA 1
ATOM 1749 C C . VAL B 1 113 ? 5.804 21.132 11.106 1.00 28.30 112 VAL B C 1
ATOM 1750 O O . VAL B 1 113 ? 6.266 21.350 9.999 1.00 28.16 112 VAL B O 1
ATOM 1754 N N . ALA B 1 114 ? 5.467 19.925 11.532 1.00 29.15 113 ALA B N 1
ATOM 1755 C CA . ALA B 1 114 ? 5.633 18.691 10.725 1.00 29.50 113 ALA B CA 1
ATOM 1756 C C . ALA B 1 114 ? 4.454 17.768 10.947 1.00 30.47 113 ALA B C 1
ATOM 1757 O O . ALA B 1 114 ? 4.044 17.568 12.075 1.00 30.38 113 ALA B O 1
ATOM 1759 N N . PRO B 1 115 ? 3.855 17.235 9.866 1.00 31.13 114 PRO B N 1
ATOM 1760 C CA . PRO B 1 115 ? 4.205 17.410 8.461 1.00 31.07 114 PRO B CA 1
ATOM 1761 C C . PRO B 1 115 ? 3.835 18.799 7.913 1.00 32.18 114 PRO B C 1
ATOM 1762 O O . PRO B 1 115 ? 3.250 19.618 8.608 1.00 31.97 114 PRO B O 1
ATOM 1766 N N . GLY B 1 116 ? 4.200 19.070 6.666 1.00 33.30 115 GLY B N 1
ATOM 1767 C CA . GLY B 1 116 ? 4.129 20.388 6.139 1.00 34.17 115 GLY B CA 1
ATOM 1768 C C . GLY B 1 116 ? 2.734 20.807 5.796 1.00 35.52 115 GLY B C 1
ATOM 1769 O O . GLY B 1 116 ? 2.487 21.990 5.594 1.00 36.63 115 GLY B O 1
ATOM 1770 N N . ASN B 1 117 ? 1.833 19.826 5.732 1.00 35.94 116 ASN B N 1
ATOM 1771 C CA . ASN B 1 117 ? 0.415 20.010 5.529 1.00 36.67 116 ASN B CA 1
ATOM 1772 C C . ASN B 1 117 ? -0.366 19.490 6.782 1.00 36.71 116 ASN B C 1
ATOM 1773 O O . ASN B 1 117 ? -1.161 18.563 6.696 1.00 39.17 116 ASN B O 1
ATOM 1778 N N A ALA B 1 118 ? -0.221 20.168 7.926 0.50 35.94 117 ALA B N 1
ATOM 1779 N N B ALA B 1 118 ? 0.007 19.994 7.941 0.50 36.03 117 ALA B N 1
ATOM 1780 C CA A ALA B 1 118 ? -0.749 19.698 9.245 0.50 35.36 117 ALA B CA 1
ATOM 1781 C CA B ALA B 1 118 ? -0.777 19.794 9.134 0.50 35.57 117 ALA B CA 1
ATOM 1782 C C A ALA B 1 118 ? -2.115 20.246 9.737 0.50 34.94 117 ALA B C 1
ATOM 1783 C C B ALA B 1 118 ? -1.551 21.077 9.236 0.50 35.38 117 ALA B C 1
ATOM 1784 O O A ALA B 1 118 ? -2.594 19.869 10.846 0.50 33.63 117 ALA B O 1
ATOM 1785 O O B ALA B 1 118 ? -0.954 22.147 9.387 0.50 36.19 117 ALA B O 1
ATOM 1788 N N . GLY B 1 119 ? -2.817 20.987 8.885 1.00 34.77 118 GLY B N 1
ATOM 1789 C CA . GLY B 1 119 ? -3.900 21.849 9.332 1.00 34.86 118 GLY B CA 1
ATOM 1790 C C . GLY B 1 119 ? -3.767 22.753 10.538 1.00 34.15 118 GLY B C 1
ATOM 1791 O O . GLY B 1 119 ? -2.836 22.683 11.252 1.00 34.05 118 GLY B O 1
ATOM 1792 N N . PHE B 1 120 ? -4.775 23.574 10.753 1.00 33.83 119 PHE B N 1
ATOM 1793 C CA . PHE B 1 120 ? -4.703 24.652 11.702 1.00 33.31 119 PHE B CA 1
ATOM 1794 C C . PHE B 1 120 ? -6.095 25.034 12.199 1.00 31.46 119 PHE B C 1
ATOM 1795 O O . PHE B 1 120 ? -7.038 25.132 11.405 1.00 32.35 119 PHE B O 1
ATOM 1803 N N . ALA B 1 121 ? -6.226 25.239 13.505 1.00 28.66 120 ALA B N 1
ATOM 1804 C CA . ALA B 1 121 ? -7.385 25.928 14.029 1.00 27.41 120 ALA B CA 1
ATOM 1805 C C . ALA B 1 121 ? -6.930 26.881 15.162 1.00 26.15 120 ALA B C 1
ATOM 1806 O O . ALA B 1 121 ? -5.927 26.627 15.852 1.00 25.92 120 ALA B O 1
ATOM 1808 N N . LEU B 1 122 ? -7.673 27.963 15.348 1.00 26.27 121 LEU B N 1
ATOM 1809 C CA . LEU B 1 122 ? -7.484 28.847 16.507 1.00 26.22 121 LEU B CA 1
ATOM 1810 C C . LEU B 1 122 ? -8.003 28.090 17.725 1.00 27.36 121 LEU B C 1
ATOM 1811 O O . LEU B 1 122 ? -8.861 27.198 17.610 1.00 27.78 121 LEU B O 1
ATOM 1816 N N . ALA B 1 123 ? -7.506 28.465 18.895 1.00 27.41 122 ALA B N 1
ATOM 1817 C CA . ALA B 1 123 ? -7.885 27.783 20.129 1.00 28.53 122 ALA B CA 1
ATOM 1818 C C . ALA B 1 123 ? -7.721 28.723 21.297 1.00 28.83 122 ALA B C 1
ATOM 1819 O O . ALA B 1 123 ? -7.215 29.837 21.152 1.00 29.90 122 ALA B O 1
ATOM 1821 N N . GLU B 1 124 ? -8.184 28.277 22.450 1.00 29.30 123 GLU B N 1
ATOM 1822 C CA . GLU B 1 124 ? -8.182 29.104 23.631 1.00 28.42 123 GLU B CA 1
ATOM 1823 C C . GLU B 1 124 ? -6.994 28.811 24.540 1.00 29.34 123 GLU B C 1
ATOM 1824 O O . GLU B 1 124 ? -6.669 27.664 24.815 1.00 27.94 123 GLU B O 1
ATOM 1830 N N . LYS B 1 125 ? -6.341 29.863 25.006 1.00 28.73 124 LYS B N 1
ATOM 1831 C CA . LYS B 1 125 ? -5.338 29.661 26.007 1.00 30.86 124 LYS B CA 1
ATOM 1832 C C . LYS B 1 125 ? -5.986 29.120 27.282 1.00 30.89 124 LYS B C 1
ATOM 1833 O O . LYS B 1 125 ? -5.303 28.381 27.990 1.00 31.02 124 LYS B O 1
#

Sequence (234 aa):
VNRAETESSRIFSSVDEYVRPSNGEPIRSVVLEETNDSVVVVVWHAHPGQQEIASHVVHPHGQDTWTVISGEAEYHQGNGIVTHLKAGDIAIAKPGQVHGANSGPEPFIFVSVVAPGNAGFALAEKKESRIFSVDEYVRPSNGEPIRSVVLETNDSVVVVWHAHPGQQEIASHVVHPHGQDTWTVISSGEAEYHQGNGIVTHHLKAGDIAIAKPGQVHGANSGPEPFIFVSVVAPGNAAGFALAEK

Solvent-accessible surface area: 10568 Å² total

CATH classification: 2.60.120.10

Radius of gyration: 16.81 Å; Cα contacts (8 Å, |Δi|>4): 718; chains: 2; bounding box: 45×40×44 Å

B-factor: mean 31.88, std 5.87, range [13.46, 71.98]

Foldseek 3Di:
DADDPVPPDDDDLVVQQDDDPPAWDFRWDDFDQFKTKTKTKDAAPHKFFKKFQQAKKKKKAKQAAKKFKQFAPRDTDIDGHRDIDMDGHPTIIMMHNDDDMTIIMIIIGRRPGDMDGHRD/DDPDDDLVVQADDDPPAWDFGWPDFDQFKTKTKTKAAAVHKFFKKFQQAKKKKKAWQAAKKWKDFAPRDTDIDGHGDIDMDGHPTIIMMHNDNGMTMIMIIIGRRPRDMDTGDD

InterPro domains:
  IPR011051 RmlC-like cupin domain superfamily [SSF51182] (8-114)
  IPR013096 Cupin 2, conserved barrel [PF07883] (42-112)
  IPR014710 RmlC-like jelly roll fold [G3DSA:2.60.120.10] (1-124)
  IPR051610 Glucose-6-phosphate isomerase/Oxalate decarboxylase [PTHR35848] (33-115)

Nearest PDB structures (foldseek):
  3h8u-assembly1_B  TM=1.009E+00  e=7.289E-22  Klebsiella pneumoniae subsp. pneumoniae MGH 78578
  3h8u-assembly1_A  TM=9.852E-01  e=4.377E-20  Klebsiella pneumoniae subsp. pneumoniae MGH 78578
  2dct-assembly1_A  TM=9.133E-01  e=1.909E-07  Thermus thermophilus HB8
  7x85-assembly2_C  TM=8.152E-01  e=4.291E-06  Gallus gallus
  2o8q-assembly1_B-2  TM=7.474E-01  e=1.665E-04  Paraburkholderia xenovorans LB400

Secondary structure (DSSP, 8-state):
----TTT--EEEHHHH----SSSPP-EEEEE-SS-EEEEEEE-TT-----EE-TT-EEEEEEEE-EEEEE-STT-EEEEETTEEEEE-TT--BB---SSS-EEEEEEEESTT---EE---/---EEEHHHH----SSS---EEEEE-SS-EEEEEEE-TT-----EE-TT-EEEEEEEE-EEEEE-STT-EEEEETTEEEEE-TT--BB---SSS-EEEEEEEESTT---EE---

Organism: Klebsiella pneumoniae subsp. pneumoniae (strain ATCC 700721 / MGH 78578) (NCBI:txid272620)